Protein AF-A0A7L2Z0E0-F1 (afdb_monomer)

Sequence (189 aa):
DGTTDITRTVHWGVPTPLQKEAYTRVLMGNIDLSRLVFPPNTAGRTVEAFARRALWDVGLNYGHGTGHGIGNFLSVHEWPVGFQSNNVPLATGMFTSIEPGYYRDGEFGIRIEDVALVVEAQTKKPFLTFEVVSLVPYDRNLIDLSLLSPEQIRYLNTYYETIRARVGPELRRQGLEEEYGWLQRSTEP

Radius of gyration: 16.7 Å; Cα contacts (8 Å, |Δi|>4): 364; chains: 1; bounding box: 47×42×43 Å

Nearest PDB structures (foldseek):
  3ctz-assembly1_A  TM=9.771E-01  e=1.095E-20  Homo sapiens
  4s2t-assembly1_Q  TM=9.787E-01  e=1.194E-18  Caenorhabditis elegans
  4s2t-assembly1_P  TM=9.782E-01  e=1.820E-18  Caenorhabditis elegans
  5jqk-assembly1_A  TM=9.323E-01  e=5.374E-18  Plasmodium falciparum 3D7
  7n02-assembly1_B  TM=8.955E-01  e=2.082E-08  Lactococcus lactis

InterPro domains:
  IPR000994 Peptidase M24 [PF00557] (2-119)
  IPR032416 Peptidase M24, C-terminal domain [PF16188] (126-189)
  IPR036005 Creatinase/aminopeptidase-like [G3DSA:3.90.230.10] (1-189)
  IPR036005 Creatinase/aminopeptidase-like [SSF55920] (2-152)
  IPR050422 Xaa-Pro aminopeptidase P [PTHR43763] (1-189)

Organism: Jacana jacana (NCBI:txid54508)

Mean predicted aligned error: 2.38 Å

pLDDT: mean 97.83, std 2.58, range [67.62, 98.94]

Solvent-accessible surface area (backbone atoms only — not comparable to full-atom values): 10393 Å² total; per-residue (Å²): 135,53,55,86,66,76,43,81,54,80,73,95,70,85,74,52,72,67,55,18,51,53,44,31,25,27,49,48,4,32,51,50,42,46,68,37,74,42,60,70,78,42,34,34,44,78,54,45,56,45,32,42,43,57,31,47,79,72,76,44,72,57,98,68,70,47,33,34,6,44,26,81,62,50,49,69,74,27,85,55,43,28,32,50,95,84,31,47,51,56,49,72,77,42,39,28,42,41,37,24,40,41,69,46,86,99,75,52,72,40,42,43,32,32,31,28,36,31,35,79,37,98,61,101,55,89,30,28,24,48,47,74,71,58,75,71,78,69,49,67,84,39,52,46,72,88,79,52,51,75,68,53,52,52,49,52,39,52,51,28,50,50,30,50,70,63,50,38,60,52,31,56,76,72,66,36,60,69,59,38,54,47,51,55,70,58,33,59,119

Secondary structure (DSSP, 8-state):
------B----SS---HHHHHHHHHHHHHHHHHHT--B-TT-BHHHHTHHHHHHHHTTT---SS-S-EE--TTS-SSEEEEESSTTPPBP-TT-EEEE--EEEETTTEEEE-BEEEEEEE--SSS--EEEEE-------GGG--TTTS-HHHHHHHHHHHHHHHHHHHHHHHHTT-HHHHHHHHHHH--

Foldseek 3Di:
DFDDDWDADADPDQDDPVLLLQQQLQLQLLLQQQFDKFAFFAALQNSQVSNAVSQVVVPFADDDFQKAWGDGVDDRHDPDHGNDPRHGTDDAATKMKGWGWGDDPPPDIDIGIFIWGWHFDPDPDTIIHTDTPDQDFHHPSSHDVVSDDPVSVVSLLVSLVVSCVPVLVVCVVVVVVVVSVVSVVRSDD

Structure (mmCIF, N/CA/C/O backbone):
data_AF-A0A7L2Z0E0-F1
#
_entry.id   AF-A0A7L2Z0E0-F1
#
loop_
_atom_site.group_PDB
_atom_site.id
_atom_site.type_symbol
_atom_site.label_atom_id
_atom_site.label_alt_id
_atom_site.label_comp_id
_atom_site.label_asym_id
_atom_site.label_entity_id
_atom_site.label_seq_id
_atom_site.pdbx_PDB_ins_code
_atom_site.Cartn_x
_atom_site.Cartn_y
_atom_site.Cartn_z
_atom_site.occupancy
_atom_site.B_iso_or_equiv
_atom_site.auth_seq_id
_atom_site.auth_comp_id
_atom_site.auth_asym_id
_atom_site.auth_atom_id
_atom_site.pdbx_PDB_model_num
ATOM 1 N N . ASP A 1 1 ? -1.532 21.233 -3.189 1.00 67.62 1 ASP A N 1
ATOM 2 C CA . ASP A 1 1 ? -2.979 21.230 -2.883 1.00 67.62 1 ASP A CA 1
ATOM 3 C C . ASP A 1 1 ? -3.740 20.131 -3.623 1.00 67.62 1 ASP A C 1
ATOM 5 O O . ASP A 1 1 ? -4.732 19.708 -3.068 1.00 67.62 1 ASP A O 1
ATOM 9 N N . GLY A 1 2 ? -3.210 19.545 -4.706 1.00 95.88 2 GLY A N 1
ATOM 10 C CA . GLY A 1 2 ? -3.238 18.089 -4.967 1.00 95.88 2 GLY A CA 1
ATOM 11 C C . GLY A 1 2 ? -4.584 17.373 -5.182 1.00 95.88 2 GLY A C 1
ATOM 12 O O . GLY A 1 2 ? -5.660 17.952 -5.102 1.00 95.88 2 GLY A O 1
ATOM 13 N N . THR A 1 3 ? -4.491 16.070 -5.463 1.00 98.38 3 THR A N 1
ATOM 14 C CA . THR A 1 3 ? -5.620 15.123 -5.512 1.00 98.38 3 THR A CA 1
ATOM 15 C C . THR A 1 3 ? -5.289 13.941 -4.604 1.00 98.38 3 THR A C 1
ATOM 17 O O . THR A 1 3 ? -4.141 13.498 -4.562 1.00 98.38 3 THR A O 1
ATOM 20 N N . THR A 1 4 ? -6.271 13.444 -3.855 1.00 98.25 4 THR A N 1
ATOM 21 C CA . THR A 1 4 ? -6.110 12.308 -2.937 1.00 98.25 4 THR A CA 1
ATOM 22 C C . THR A 1 4 ? -7.028 11.168 -3.339 1.00 98.25 4 THR A C 1
ATOM 24 O O . THR A 1 4 ? -8.173 11.428 -3.706 1.00 98.25 4 THR A O 1
ATOM 27 N N . ASP A 1 5 ? -6.561 9.937 -3.167 1.00 98.56 5 ASP A N 1
ATOM 28 C CA . ASP A 1 5 ? -7.402 8.743 -3.188 1.00 98.56 5 ASP A CA 1
ATOM 29 C C . ASP A 1 5 ? -6.981 7.809 -2.056 1.00 98.56 5 ASP A C 1
ATOM 31 O O . ASP A 1 5 ? -5.790 7.651 -1.777 1.00 98.56 5 ASP A O 1
ATOM 35 N N . ILE A 1 6 ? -7.942 7.271 -1.316 1.00 98.31 6 ILE A N 1
ATOM 36 C CA . ILE A 1 6 ? -7.638 6.417 -0.173 1.00 98.31 6 ILE A CA 1
ATOM 37 C C . ILE A 1 6 ? -8.810 5.504 0.150 1.00 98.31 6 ILE A C 1
ATOM 39 O O . ILE A 1 6 ? -9.950 5.935 0.324 1.00 98.31 6 ILE A O 1
ATOM 43 N N . THR A 1 7 ? -8.489 4.234 0.363 1.00 98.88 7 THR A N 1
ATOM 44 C CA . THR A 1 7 ? -9.426 3.227 0.847 1.00 98.88 7 THR A CA 1
ATOM 45 C C . THR A 1 7 ? -8.863 2.564 2.103 1.00 98.88 7 THR A C 1
ATOM 47 O O . THR A 1 7 ? -7.704 2.138 2.167 1.00 98.88 7 THR A O 1
ATOM 50 N N . ARG A 1 8 ? -9.713 2.449 3.124 1.00 98.75 8 ARG A N 1
ATOM 51 C CA . ARG A 1 8 ? -9.491 1.627 4.317 1.00 98.75 8 ARG A CA 1
ATOM 52 C C . ARG A 1 8 ? -10.685 0.702 4.493 1.00 98.75 8 ARG A C 1
ATOM 54 O O . ARG A 1 8 ? -11.826 1.120 4.326 1.00 98.75 8 ARG A O 1
ATOM 61 N N . THR A 1 9 ? -10.414 -0.545 4.856 1.00 98.81 9 THR A N 1
ATOM 62 C CA . THR A 1 9 ? -11.447 -1.500 5.268 1.00 98.81 9 THR A CA 1
ATOM 63 C C . THR A 1 9 ? -11.389 -1.635 6.785 1.00 98.81 9 THR A C 1
ATOM 65 O O . THR A 1 9 ? -10.303 -1.808 7.333 1.00 98.81 9 THR A O 1
ATOM 68 N N . VAL A 1 10 ? -12.539 -1.536 7.451 1.00 98.38 10 VAL A N 1
ATOM 69 C CA . VAL A 1 10 ? -12.651 -1.585 8.917 1.00 98.38 10 VAL A CA 1
ATOM 70 C C . VAL A 1 10 ? -13.697 -2.609 9.355 1.00 98.38 10 VAL A C 1
ATOM 72 O O . VAL A 1 10 ? -14.609 -2.936 8.593 1.00 98.38 10 VAL A O 1
ATOM 75 N N . HIS A 1 11 ? -13.588 -3.105 10.585 1.00 98.31 11 HIS A N 1
ATOM 76 C CA . HIS A 1 11 ? -14.531 -4.045 11.179 1.00 98.31 11 HIS A CA 1
ATOM 77 C C . HIS A 1 11 ? -14.868 -3.672 12.630 1.00 98.31 11 HIS A C 1
ATOM 79 O O . HIS A 1 11 ? -14.033 -3.775 13.528 1.00 98.31 11 HIS A O 1
ATOM 85 N N . TRP A 1 12 ? -16.133 -3.318 12.882 1.00 96.62 12 TRP A N 1
ATOM 86 C CA . TRP A 1 12 ? -16.611 -2.893 14.209 1.00 96.62 12 TRP A CA 1
ATOM 87 C C . TRP A 1 12 ? -16.987 -4.026 15.169 1.00 96.62 12 TRP A C 1
ATOM 89 O O . TRP A 1 12 ? -17.188 -3.779 16.354 1.00 96.62 12 TRP A O 1
ATOM 99 N N . GLY A 1 13 ? -17.091 -5.262 14.678 1.00 97.19 13 GLY A N 1
ATOM 100 C CA . GLY A 1 13 ? -17.335 -6.452 15.500 1.00 97.19 13 GLY A CA 1
ATOM 101 C C . GLY A 1 13 ? -16.098 -7.341 15.650 1.00 97.19 13 GLY A C 1
ATOM 102 O O . GLY A 1 13 ? -14.962 -6.891 15.508 1.00 97.19 13 GLY A O 1
ATOM 103 N N . VAL A 1 14 ? -16.329 -8.641 15.834 1.00 97.88 14 VAL A N 1
ATOM 104 C CA . VAL A 1 14 ? -15.278 -9.669 15.815 1.00 97.88 14 VAL A CA 1
ATOM 105 C C . VAL A 1 14 ? -15.143 -10.230 14.394 1.00 97.88 14 VAL A C 1
ATOM 107 O O . VAL A 1 14 ? -16.081 -10.885 13.936 1.00 97.88 14 VAL A O 1
ATOM 110 N N . PRO A 1 15 ? -14.034 -9.974 13.677 1.00 98.38 15 PRO A N 1
ATOM 111 C CA . PRO A 1 15 ? -13.856 -10.497 12.331 1.00 98.38 15 PRO A CA 1
ATOM 112 C C . PRO A 1 15 ? -13.637 -12.011 12.360 1.00 98.38 15 PRO A C 1
ATOM 114 O O . PRO A 1 15 ? -12.977 -12.560 13.245 1.00 98.38 15 PRO A O 1
ATOM 117 N N . THR A 1 16 ? -14.185 -12.691 11.361 1.00 98.50 16 THR A N 1
ATOM 118 C CA . THR A 1 16 ? -13.984 -14.128 11.144 1.00 98.50 16 THR A CA 1
ATOM 119 C C . THR A 1 16 ? -12.525 -14.429 10.766 1.00 98.50 16 THR A C 1
ATOM 121 O O . THR A 1 16 ? -11.838 -13.551 10.232 1.00 98.50 16 THR A O 1
ATOM 124 N N . PRO A 1 17 ? -12.041 -15.674 10.954 1.00 98.31 17 PRO A N 1
ATOM 125 C CA . PRO A 1 17 ? -10.698 -16.063 10.518 1.00 98.31 17 PRO A CA 1
ATOM 126 C C . PRO A 1 17 ? -10.435 -15.766 9.036 1.00 98.31 17 PRO A C 1
ATOM 128 O O . PRO A 1 17 ? -9.380 -15.242 8.695 1.00 98.31 17 PRO A O 1
ATOM 131 N N . LEU A 1 18 ? -11.426 -16.009 8.169 1.00 97.81 18 LEU A N 1
ATOM 132 C CA . LEU A 1 18 ? -11.314 -15.740 6.735 1.00 97.81 18 LEU A CA 1
ATOM 133 C C . LEU A 1 18 ? -11.198 -14.238 6.426 1.00 97.81 18 LEU A C 1
ATOM 135 O O . LEU A 1 18 ? -10.402 -13.855 5.573 1.00 97.81 18 LEU A O 1
ATOM 139 N N . GLN A 1 19 ? -11.954 -13.378 7.120 1.00 98.75 19 GLN A N 1
ATOM 140 C CA . GLN A 1 19 ? -11.835 -11.923 6.957 1.00 98.75 19 GLN A CA 1
ATOM 141 C C . GLN A 1 19 ? -10.448 -11.425 7.381 1.00 98.75 19 GLN A C 1
ATOM 143 O O . GLN A 1 19 ? -9.857 -10.620 6.663 1.00 98.75 19 GLN A O 1
ATOM 148 N N . LYS A 1 20 ? -9.909 -11.930 8.502 1.00 98.81 20 LYS A N 1
ATOM 149 C CA . LYS A 1 20 ? -8.557 -11.574 8.961 1.00 98.81 20 LYS A CA 1
ATOM 150 C C . LYS A 1 20 ? -7.474 -12.066 8.006 1.00 98.81 20 LYS A C 1
ATOM 152 O O . LYS A 1 20 ? -6.578 -11.299 7.659 1.00 98.81 20 LYS A O 1
ATOM 157 N N . GLU A 1 21 ? -7.562 -13.314 7.546 1.00 98.81 21 GLU A N 1
ATOM 158 C CA . GLU A 1 21 ? -6.608 -13.866 6.581 1.00 98.81 21 GLU A CA 1
ATOM 159 C C . GLU A 1 21 ? -6.622 -13.060 5.277 1.00 98.81 21 GLU A C 1
ATOM 161 O O . GLU A 1 21 ? -5.573 -12.600 4.822 1.00 98.81 21 GLU A O 1
ATOM 166 N N . ALA A 1 22 ? -7.805 -12.844 4.695 1.00 98.75 22 ALA A N 1
ATOM 167 C CA . ALA A 1 22 ? -7.940 -12.100 3.450 1.00 98.75 22 ALA A CA 1
ATOM 168 C C . ALA A 1 22 ? -7.434 -10.658 3.595 1.00 98.75 22 ALA A C 1
ATOM 170 O O . ALA A 1 22 ? -6.677 -10.191 2.745 1.00 98.75 22 ALA A O 1
ATOM 171 N N . TYR A 1 23 ? -7.782 -9.974 4.691 1.00 98.94 23 TYR A N 1
ATOM 172 C CA . TYR A 1 23 ? -7.315 -8.612 4.955 1.00 98.94 23 TYR A CA 1
ATOM 173 C C . TYR A 1 23 ? -5.804 -8.551 5.087 1.00 98.94 23 TYR A C 1
ATOM 175 O O . TYR A 1 23 ? -5.153 -7.707 4.474 1.00 98.94 23 TYR A O 1
ATOM 183 N N . THR A 1 24 ? -5.235 -9.482 5.847 1.00 98.94 24 THR A N 1
ATOM 184 C CA . THR A 1 24 ? -3.795 -9.525 6.073 1.00 98.94 24 THR A CA 1
ATOM 185 C C . THR A 1 24 ? -3.048 -9.791 4.774 1.00 98.94 24 THR A C 1
ATOM 187 O O . THR A 1 24 ? -2.059 -9.122 4.511 1.00 98.94 24 THR A O 1
ATOM 190 N N . ARG A 1 25 ? -3.546 -10.673 3.900 1.00 98.88 25 ARG A N 1
ATOM 191 C CA . ARG A 1 25 ? -2.935 -10.921 2.582 1.00 98.88 25 ARG A CA 1
ATOM 192 C C . ARG A 1 25 ? -3.033 -9.720 1.643 1.00 98.88 25 ARG A C 1
ATOM 194 O O . ARG A 1 25 ? -2.073 -9.440 0.927 1.00 98.88 25 ARG A O 1
ATOM 201 N N . VAL A 1 26 ? -4.148 -8.985 1.667 1.00 98.94 26 VAL A N 1
ATOM 202 C CA . VAL A 1 26 ? -4.271 -7.707 0.944 1.00 98.94 26 VAL A CA 1
ATOM 203 C C . VAL A 1 26 ? -3.246 -6.695 1.469 1.00 98.94 26 VAL A C 1
ATOM 205 O O . VAL A 1 26 ? -2.530 -6.080 0.679 1.00 98.94 26 VAL A O 1
ATOM 208 N N . LEU A 1 27 ? -3.111 -6.578 2.794 1.00 98.94 27 LEU A N 1
ATOM 209 C CA . LEU A 1 27 ? -2.134 -5.697 3.436 1.00 98.94 27 LEU A CA 1
ATOM 210 C C . LEU A 1 27 ? -0.691 -6.094 3.099 1.00 98.94 27 LEU A C 1
ATOM 212 O O . LEU A 1 27 ? 0.117 -5.228 2.784 1.00 98.94 27 LEU A O 1
ATOM 216 N N . MET A 1 28 ? -0.369 -7.390 3.108 1.00 98.94 28 MET A N 1
ATOM 217 C CA . MET A 1 28 ? 0.937 -7.906 2.687 1.00 98.94 28 MET A CA 1
ATOM 218 C C . MET A 1 28 ? 1.264 -7.459 1.262 1.00 98.94 28 MET A C 1
ATOM 220 O O . MET A 1 28 ? 2.352 -6.947 1.031 1.00 98.94 28 MET A O 1
ATOM 224 N N . GLY A 1 29 ? 0.311 -7.581 0.332 1.00 98.88 29 GLY A N 1
ATOM 225 C CA . GLY A 1 29 ? 0.481 -7.116 -1.043 1.00 98.88 29 GLY A CA 1
ATOM 226 C C . GLY A 1 29 ? 0.727 -5.606 -1.147 1.00 98.88 29 GLY A C 1
ATOM 227 O O . GLY A 1 29 ? 1.639 -5.178 -1.857 1.00 98.88 29 GLY A O 1
ATOM 228 N N . ASN A 1 30 ? -0.043 -4.797 -0.412 1.00 98.88 30 ASN A N 1
ATOM 229 C CA . ASN A 1 30 ? 0.137 -3.341 -0.381 1.00 98.88 30 ASN A CA 1
ATOM 230 C C . ASN A 1 30 ? 1.540 -2.988 0.144 1.00 98.88 30 ASN A C 1
ATOM 232 O O . ASN A 1 30 ? 2.275 -2.239 -0.502 1.00 98.88 30 ASN A O 1
ATOM 236 N N . ILE A 1 31 ? 1.947 -3.597 1.260 1.00 98.88 31 ILE A N 1
ATOM 237 C CA . ILE A 1 31 ? 3.248 -3.370 1.888 1.00 98.88 31 ILE A CA 1
ATOM 238 C C . ILE A 1 31 ? 4.393 -3.821 0.971 1.00 98.88 31 ILE A C 1
ATOM 240 O O . ILE A 1 31 ? 5.373 -3.092 0.809 1.00 98.88 31 ILE A O 1
ATOM 244 N N . ASP A 1 32 ? 4.295 -5.020 0.394 1.00 98.88 32 ASP A N 1
ATOM 245 C CA . ASP A 1 32 ? 5.359 -5.630 -0.406 1.00 98.88 32 ASP A CA 1
ATOM 246 C C . ASP A 1 32 ? 5.616 -4.859 -1.699 1.00 98.88 32 ASP A C 1
ATOM 248 O O . ASP A 1 32 ? 6.773 -4.711 -2.097 1.00 98.88 32 ASP A O 1
ATOM 252 N N . LEU A 1 33 ? 4.569 -4.307 -2.318 1.00 98.81 33 LEU A N 1
ATOM 253 C CA . LEU A 1 33 ? 4.739 -3.395 -3.442 1.00 98.81 33 LEU A CA 1
ATOM 254 C C . LEU A 1 33 ? 5.266 -2.025 -2.988 1.00 98.81 33 LEU A C 1
ATOM 256 O O . LEU A 1 33 ? 6.202 -1.512 -3.596 1.00 98.81 33 LEU A O 1
ATOM 260 N N . SER A 1 34 ? 4.739 -1.461 -1.898 1.00 98.62 34 SER A N 1
ATOM 261 C CA . SER A 1 34 ? 5.146 -0.139 -1.392 1.00 98.62 34 SER A CA 1
ATOM 262 C C . SER A 1 34 ? 6.623 -0.059 -0.992 1.00 98.62 34 SER A C 1
ATOM 264 O O . SER A 1 34 ? 7.234 1.001 -1.068 1.00 98.62 34 SER A O 1
ATOM 266 N N . ARG A 1 35 ? 7.231 -1.172 -0.571 1.00 98.25 35 ARG A N 1
ATOM 267 C CA . ARG A 1 35 ? 8.665 -1.233 -0.228 1.00 98.25 35 ARG A CA 1
ATOM 268 C C . ARG A 1 35 ? 9.576 -1.632 -1.384 1.00 98.25 35 ARG A C 1
ATOM 270 O O . ARG A 1 35 ? 10.775 -1.820 -1.169 1.00 98.25 35 ARG A O 1
ATOM 277 N N . LEU A 1 36 ? 9.006 -1.931 -2.548 1.00 98.62 36 LEU A N 1
ATOM 278 C CA . LEU A 1 36 ? 9.751 -2.570 -3.616 1.00 98.62 36 LEU A CA 1
ATOM 279 C C . LEU A 1 36 ? 10.828 -1.623 -4.142 1.00 98.62 36 LEU A C 1
ATOM 281 O O . LEU A 1 36 ? 10.541 -0.502 -4.547 1.00 98.62 36 LEU A O 1
ATOM 285 N N . VAL A 1 37 ? 12.060 -2.124 -4.205 1.00 98.62 37 VAL A N 1
ATOM 286 C CA . VAL A 1 37 ? 13.175 -1.452 -4.872 1.00 98.62 37 VAL A CA 1
ATOM 287 C C . VAL A 1 37 ? 13.338 -2.058 -6.263 1.00 98.62 37 VAL A C 1
ATOM 289 O O . V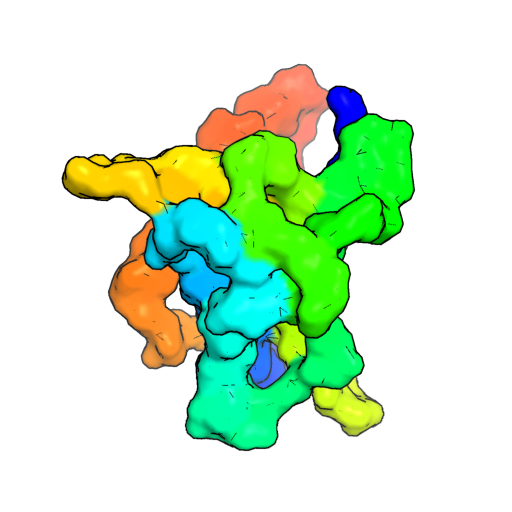AL A 1 37 ? 13.566 -3.263 -6.390 1.00 98.62 37 VAL A O 1
ATOM 292 N N . PHE A 1 38 ? 13.220 -1.244 -7.311 1.00 98.69 38 PHE A N 1
ATOM 293 C CA . PHE A 1 38 ? 13.172 -1.710 -8.700 1.00 98.69 38 PHE A CA 1
ATOM 294 C C . PHE A 1 38 ? 14.057 -0.875 -9.644 1.00 98.69 38 PHE A C 1
ATOM 296 O O . PHE A 1 38 ? 14.337 0.290 -9.363 1.00 98.69 38 PHE A O 1
ATOM 303 N N . PRO A 1 39 ? 14.549 -1.447 -10.762 1.00 98.38 39 PRO A N 1
ATOM 304 C CA . PRO A 1 39 ? 15.362 -0.706 -11.724 1.00 98.38 39 PRO A CA 1
ATOM 305 C C . PRO A 1 39 ? 14.568 0.410 -12.426 1.00 98.38 39 PRO A C 1
ATOM 307 O O . PRO A 1 39 ? 13.357 0.267 -12.623 1.00 98.38 39 PRO A O 1
ATOM 310 N N . PRO A 1 40 ? 15.228 1.482 -12.898 1.00 98.00 40 PRO A N 1
ATOM 311 C CA . PRO A 1 40 ? 14.595 2.437 -13.805 1.00 98.00 40 PRO A CA 1
ATOM 312 C C . PRO A 1 40 ? 14.109 1.745 -15.089 1.00 98.00 40 PRO A C 1
ATOM 314 O O . PRO A 1 40 ? 14.598 0.675 -15.454 1.00 98.00 40 PRO A O 1
ATOM 317 N N . ASN A 1 41 ? 13.169 2.376 -15.799 1.00 97.44 41 ASN A N 1
ATOM 318 C CA . ASN A 1 41 ? 12.500 1.825 -16.989 1.00 97.44 41 ASN A CA 1
ATOM 319 C C . ASN A 1 41 ? 11.654 0.561 -16.718 1.00 97.44 41 ASN A C 1
ATOM 321 O O . ASN A 1 41 ? 11.351 -0.196 -17.640 1.00 97.44 41 ASN A O 1
ATOM 325 N N . THR A 1 42 ? 11.232 0.344 -15.470 1.00 98.38 42 THR A N 1
ATOM 326 C CA . THR A 1 42 ? 10.302 -0.734 -15.104 1.00 98.38 42 THR A CA 1
ATOM 327 C C . THR A 1 42 ? 8.856 -0.246 -15.207 1.00 98.38 42 THR A C 1
ATOM 329 O O . THR A 1 42 ? 8.476 0.722 -14.552 1.00 98.38 42 THR A O 1
ATOM 332 N N . ALA A 1 43 ? 8.028 -0.913 -16.014 1.00 97.19 43 ALA A N 1
ATOM 333 C CA . ALA A 1 43 ? 6.581 -0.680 -16.050 1.00 97.19 43 ALA A CA 1
ATOM 334 C C . ALA A 1 43 ? 5.894 -1.231 -14.793 1.00 97.19 43 ALA A C 1
ATOM 336 O O . ALA A 1 43 ? 6.273 -2.298 -14.305 1.00 97.19 43 ALA A O 1
ATOM 337 N N . GLY A 1 44 ? 4.840 -0.558 -14.313 1.00 97.44 44 GLY A N 1
ATOM 338 C CA . GLY A 1 44 ? 4.069 -1.013 -13.147 1.00 97.44 44 GLY A CA 1
ATOM 339 C C . GLY A 1 44 ? 3.561 -2.449 -13.313 1.00 97.44 44 GLY A C 1
ATOM 340 O O . GLY A 1 44 ? 3.670 -3.264 -12.399 1.00 97.44 44 GLY A O 1
ATOM 341 N N . ARG A 1 45 ? 3.143 -2.821 -14.530 1.00 96.88 45 ARG A N 1
ATOM 342 C CA . ARG A 1 45 ? 2.721 -4.191 -14.860 1.00 96.88 45 ARG A CA 1
ATOM 343 C C . ARG A 1 45 ? 3.759 -5.265 -14.498 1.00 96.88 45 ARG A C 1
ATOM 345 O O . ARG A 1 45 ? 3.381 -6.369 -14.119 1.00 96.88 45 ARG A O 1
ATOM 352 N N . THR A 1 46 ? 5.054 -4.958 -14.590 1.00 97.38 46 THR A N 1
ATOM 353 C CA . THR A 1 46 ? 6.144 -5.894 -14.258 1.00 97.38 46 THR A CA 1
ATOM 354 C C . THR A 1 46 ? 6.211 -6.194 -12.762 1.00 97.38 46 THR A C 1
ATOM 356 O O . THR A 1 46 ? 6.572 -7.301 -12.367 1.00 97.38 46 THR A O 1
ATOM 359 N N . VAL A 1 47 ? 5.857 -5.219 -11.926 1.00 97.75 47 VAL A N 1
ATOM 360 C CA . VAL A 1 47 ? 5.942 -5.315 -10.462 1.00 97.75 47 VAL A CA 1
ATOM 361 C C . VAL A 1 47 ? 4.594 -5.599 -9.800 1.00 97.75 47 VAL A C 1
ATOM 363 O O . VAL A 1 47 ? 4.531 -5.858 -8.603 1.00 97.75 47 VAL A O 1
ATOM 366 N N . GLU A 1 48 ? 3.512 -5.635 -10.576 1.00 97.44 48 GLU A N 1
ATOM 367 C CA . GLU A 1 48 ? 2.150 -5.856 -10.085 1.00 97.44 48 GLU A CA 1
ATOM 368 C C . GLU A 1 48 ? 1.997 -7.154 -9.274 1.00 97.44 48 GLU A C 1
ATOM 370 O O . GLU A 1 48 ? 1.230 -7.210 -8.313 1.00 97.44 48 GLU A O 1
ATOM 375 N N . ALA A 1 49 ? 2.759 -8.195 -9.622 1.00 97.94 49 ALA A N 1
ATOM 376 C CA . ALA A 1 49 ? 2.717 -9.483 -8.938 1.00 97.94 49 ALA A CA 1
ATOM 377 C C . ALA A 1 49 ? 3.102 -9.395 -7.449 1.00 97.94 49 ALA A C 1
ATOM 379 O O . ALA A 1 49 ? 2.644 -10.224 -6.668 1.00 97.94 49 ALA A O 1
ATOM 380 N N . PHE A 1 50 ? 3.881 -8.389 -7.029 1.00 98.62 50 PHE A N 1
ATOM 381 C CA . PHE A 1 50 ? 4.220 -8.187 -5.615 1.00 98.62 50 PHE A CA 1
ATOM 382 C C . PHE A 1 50 ? 2.986 -7.848 -4.770 1.00 98.62 50 PHE A C 1
ATOM 384 O O . PHE A 1 50 ? 2.877 -8.327 -3.647 1.00 98.62 50 PHE A O 1
ATOM 391 N N . ALA A 1 51 ? 2.007 -7.139 -5.341 1.00 98.75 51 ALA A N 1
ATOM 392 C CA . ALA A 1 51 ? 0.739 -6.862 -4.668 1.00 98.75 51 ALA A CA 1
ATOM 393 C C . ALA A 1 51 ? -0.232 -8.055 -4.663 1.00 98.75 51 ALA A C 1
ATOM 395 O O . ALA A 1 51 ? -1.170 -8.100 -3.870 1.00 98.75 51 ALA A O 1
ATOM 396 N N . ARG A 1 52 ? -0.013 -9.033 -5.548 1.00 98.69 52 ARG A N 1
ATOM 397 C CA . ARG A 1 52 ? -0.899 -10.195 -5.723 1.00 98.69 52 ARG A CA 1
ATOM 398 C C . ARG A 1 52 ? -0.396 -11.456 -5.035 1.00 98.69 52 ARG A C 1
ATOM 400 O O . ARG A 1 52 ? -1.204 -12.309 -4.679 1.00 98.69 52 ARG A O 1
ATOM 407 N N . ARG A 1 53 ? 0.921 -11.580 -4.848 1.00 98.62 53 ARG A N 1
ATOM 408 C CA . ARG A 1 53 ? 1.591 -12.813 -4.418 1.00 98.62 53 ARG A CA 1
ATOM 409 C C . ARG A 1 53 ? 0.951 -13.435 -3.180 1.00 98.62 53 ARG A C 1
ATOM 411 O O . ARG A 1 53 ? 0.601 -14.607 -3.217 1.00 98.62 53 ARG A O 1
ATOM 418 N N . ALA A 1 54 ? 0.746 -12.650 -2.123 1.00 98.69 54 ALA A N 1
ATOM 419 C CA . ALA A 1 54 ? 0.200 -13.163 -0.868 1.00 98.69 54 ALA A CA 1
ATOM 420 C C . ALA A 1 54 ? -1.215 -13.752 -1.020 1.00 98.69 54 ALA A C 1
ATOM 422 O O . ALA A 1 54 ? -1.556 -14.702 -0.319 1.00 98.69 54 ALA A O 1
ATOM 423 N N . LEU A 1 55 ? -2.036 -13.225 -1.936 1.00 98.81 55 LEU A N 1
ATOM 424 C CA . LEU A 1 55 ? -3.342 -13.800 -2.272 1.00 98.81 55 LEU A CA 1
ATOM 425 C C . LEU A 1 55 ? -3.193 -15.048 -3.153 1.00 98.81 55 LEU A C 1
ATOM 427 O O . LEU A 1 55 ? -3.844 -16.061 -2.901 1.00 98.81 55 LEU A O 1
ATOM 431 N N . TRP A 1 56 ? -2.303 -15.006 -4.147 1.00 98.69 56 TRP A N 1
ATOM 432 C CA . TRP A 1 56 ? -2.046 -16.133 -5.048 1.00 98.69 56 TRP A CA 1
ATOM 433 C C . TRP A 1 56 ? -1.528 -17.375 -4.327 1.00 98.69 56 TRP A C 1
ATOM 435 O O . TRP A 1 56 ? -1.922 -18.481 -4.694 1.00 98.69 56 TRP A O 1
ATOM 445 N N . ASP A 1 57 ? -0.721 -17.203 -3.278 1.00 98.56 57 ASP A N 1
ATOM 446 C CA . ASP A 1 57 ? -0.191 -18.303 -2.462 1.00 98.56 57 ASP A CA 1
ATOM 447 C C . ASP A 1 57 ? -1.303 -19.179 -1.839 1.00 98.56 57 ASP A C 1
ATOM 449 O O . ASP A 1 57 ? -1.049 -20.324 -1.471 1.00 98.56 57 ASP A O 1
ATOM 453 N N . VAL A 1 58 ? -2.543 -18.675 -1.761 1.00 98.25 58 VAL A N 1
ATOM 454 C CA . VAL A 1 58 ? -3.736 -19.417 -1.303 1.00 98.25 58 VAL A CA 1
ATOM 455 C C . VAL A 1 58 ? -4.859 -19.482 -2.342 1.00 98.25 58 VAL A C 1
ATOM 457 O O . VAL A 1 58 ? -6.004 -19.788 -2.015 1.00 98.25 58 VAL A O 1
ATOM 460 N N . GLY A 1 59 ? -4.552 -19.203 -3.609 1.00 97.94 59 GLY A N 1
ATOM 461 C CA . GLY A 1 59 ? -5.518 -19.296 -4.705 1.00 97.94 59 GLY A CA 1
ATOM 462 C C . GLY A 1 59 ? -6.579 -18.190 -4.724 1.00 97.94 59 GLY A C 1
ATOM 463 O O . GLY A 1 59 ? -7.616 -18.358 -5.364 1.00 97.94 59 GLY A O 1
ATOM 464 N N . LEU A 1 60 ? -6.339 -17.063 -4.049 1.00 98.25 60 LEU A N 1
ATOM 465 C CA . LEU A 1 60 ? -7.203 -15.879 -4.085 1.00 98.25 60 LEU A CA 1
ATOM 466 C C . LEU A 1 60 ? -6.692 -14.855 -5.107 1.00 98.25 60 LEU A C 1
ATOM 468 O O . LEU A 1 60 ? -5.513 -14.842 -5.448 1.00 98.25 60 LEU A O 1
ATOM 472 N N . ASN A 1 61 ? -7.567 -13.973 -5.600 1.00 98.31 61 ASN A N 1
ATOM 473 C CA . ASN A 1 61 ? -7.198 -12.903 -6.535 1.00 98.31 61 ASN A CA 1
ATOM 474 C C . ASN A 1 61 ? -8.219 -11.745 -6.502 1.00 98.31 61 ASN A C 1
ATOM 476 O O . ASN A 1 61 ? -9.309 -11.900 -5.953 1.00 98.31 61 ASN A O 1
ATOM 480 N N . TYR A 1 62 ? -7.895 -10.614 -7.137 1.00 98.31 62 TYR A N 1
ATOM 481 C CA . TYR A 1 62 ? -8.817 -9.492 -7.371 1.00 98.31 62 TYR A CA 1
ATOM 482 C C . TYR A 1 62 ? -8.919 -9.119 -8.853 1.00 98.31 62 TYR A C 1
ATOM 484 O O . TYR A 1 62 ? -7.943 -9.216 -9.602 1.00 98.31 62 TYR A O 1
ATOM 492 N N . GLY A 1 63 ? -10.118 -8.686 -9.261 1.00 96.56 63 GLY A N 1
ATOM 493 C CA . GLY A 1 63 ? -10.517 -8.461 -10.658 1.00 96.56 63 GLY A CA 1
ATOM 494 C C . GLY A 1 63 ? -10.239 -7.067 -11.233 1.00 96.56 63 GLY A C 1
ATOM 495 O O . GLY A 1 63 ? -10.761 -6.751 -12.297 1.00 96.56 63 GLY A O 1
ATOM 496 N N . HIS A 1 64 ? -9.448 -6.233 -10.557 1.00 97.38 64 HIS A N 1
ATOM 497 C CA . HIS A 1 64 ? -9.029 -4.907 -11.034 1.00 97.38 64 HIS A CA 1
ATOM 498 C C . HIS A 1 64 ? -7.498 -4.784 -11.055 1.00 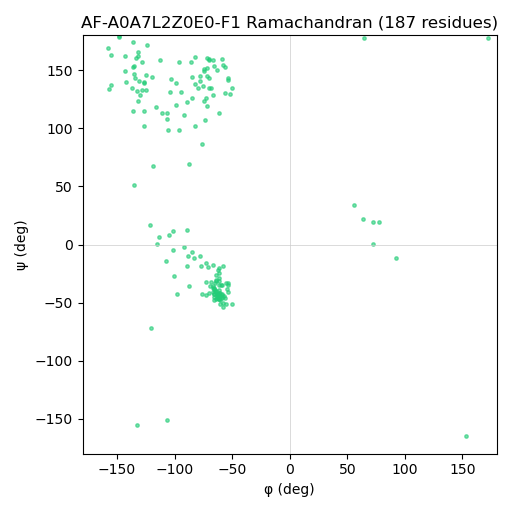97.38 64 HIS A C 1
ATOM 500 O O . HIS A 1 64 ? -6.799 -5.690 -10.598 1.00 97.38 64 HIS A O 1
ATOM 506 N N . GLY A 1 65 ? -6.965 -3.695 -11.620 1.00 95.88 65 GLY A N 1
ATOM 507 C CA . GLY A 1 65 ? -5.529 -3.387 -11.575 1.00 95.88 65 GLY A CA 1
ATOM 508 C C . GLY A 1 65 ? -5.072 -2.987 -10.169 1.00 95.88 65 GLY A C 1
ATOM 509 O O . GLY A 1 65 ? -5.888 -2.603 -9.342 1.00 95.88 65 GLY A O 1
ATOM 510 N N . THR A 1 66 ? -3.772 -3.085 -9.892 1.00 98.50 66 THR A N 1
ATOM 511 C CA . THR A 1 66 ? -3.196 -2.731 -8.576 1.00 98.50 66 THR A CA 1
ATOM 512 C C . THR A 1 66 ? -3.140 -1.230 -8.298 1.00 98.50 66 THR A C 1
ATOM 514 O O . THR A 1 66 ? -2.932 -0.850 -7.154 1.00 98.50 66 THR A O 1
ATOM 517 N N . GLY A 1 67 ? -3.292 -0.389 -9.318 1.00 98.12 67 GLY A N 1
ATOM 518 C CA . GLY A 1 67 ? -3.342 1.056 -9.142 1.00 98.12 67 GLY A CA 1
ATOM 519 C C . GLY A 1 67 ? -3.339 1.832 -10.452 1.00 98.12 67 GLY A C 1
ATOM 520 O O . GLY A 1 67 ? -3.216 1.254 -11.544 1.00 98.12 67 GLY A O 1
ATOM 521 N N . HIS A 1 68 ? -3.440 3.149 -10.326 1.00 98.56 68 HIS A N 1
ATOM 522 C CA . HIS A 1 68 ? -3.484 4.128 -11.411 1.00 98.56 68 HIS A CA 1
ATOM 523 C C . HIS A 1 68 ? -2.719 5.404 -11.038 1.00 98.56 68 HIS A C 1
ATOM 525 O O . HIS A 1 68 ? -2.460 5.669 -9.865 1.00 98.56 68 HIS A O 1
ATOM 531 N N . GLY A 1 69 ? -2.364 6.217 -12.036 1.00 98.44 69 GLY A N 1
ATOM 532 C CA . GLY A 1 69 ? -1.786 7.539 -11.804 1.00 98.44 69 GLY A CA 1
ATOM 533 C C . GLY A 1 69 ? -2.737 8.488 -11.080 1.00 98.44 69 GLY A C 1
ATOM 534 O O . GLY A 1 69 ? -3.952 8.389 -11.254 1.00 98.44 69 GLY A O 1
ATOM 535 N N . ILE A 1 70 ? -2.169 9.416 -10.305 1.00 98.56 70 ILE A N 1
ATOM 536 C CA . ILE A 1 70 ? -2.893 10.488 -9.605 1.00 98.56 70 ILE A CA 1
ATOM 537 C C . ILE A 1 70 ? -2.432 11.840 -10.160 1.00 98.56 70 ILE A C 1
ATOM 539 O O . ILE A 1 70 ? -1.259 12.195 -10.021 1.00 98.56 70 ILE A O 1
ATOM 543 N N . GLY A 1 71 ? -3.348 12.606 -10.754 1.00 98.06 71 GLY A N 1
ATOM 544 C CA . GLY A 1 71 ? -3.057 13.955 -11.238 1.00 98.06 71 GLY A CA 1
ATOM 545 C C . GLY A 1 71 ? -2.932 14.970 -10.100 1.00 98.06 71 GLY A C 1
ATOM 546 O O . GLY A 1 71 ? -3.591 14.860 -9.069 1.00 98.06 71 GLY A O 1
ATOM 547 N N . ASN A 1 72 ? -2.108 16.004 -10.266 1.00 95.81 72 ASN A N 1
ATOM 548 C CA . ASN A 1 72 ? -1.962 17.055 -9.252 1.00 95.81 72 ASN A CA 1
ATOM 549 C C . ASN A 1 72 ? -3.084 18.098 -9.374 1.00 95.81 72 ASN A C 1
ATOM 551 O O . ASN A 1 72 ? -3.020 18.960 -10.249 1.00 95.81 72 ASN A O 1
ATOM 555 N N . PHE A 1 73 ? -4.091 18.015 -8.495 1.00 96.50 73 PHE A N 1
ATOM 556 C CA . PHE A 1 73 ? -5.314 18.831 -8.553 1.00 96.50 73 PHE A CA 1
ATOM 557 C C . PHE A 1 73 ? -6.039 18.698 -9.909 1.00 96.50 73 PHE A C 1
ATOM 559 O O . PHE A 1 73 ? -6.634 19.631 -10.446 1.00 96.50 73 PHE A O 1
ATOM 566 N N . LEU A 1 74 ? -5.945 17.493 -10.471 1.00 96.50 74 LEU A N 1
ATOM 567 C CA . LEU A 1 74 ? -6.536 17.058 -11.733 1.00 96.50 74 LEU A CA 1
ATOM 568 C C . LEU A 1 74 ? -7.226 15.703 -11.511 1.00 96.50 74 LEU A C 1
ATOM 570 O O . LEU A 1 74 ? -7.656 15.390 -10.397 1.00 96.50 74 LEU A O 1
ATOM 574 N N . SER A 1 75 ? -7.377 14.907 -12.570 1.00 98.00 75 SER A N 1
ATOM 575 C CA . SER A 1 75 ? -8.055 13.616 -12.527 1.00 98.00 75 SER A CA 1
ATOM 576 C C . SER A 1 75 ? -7.438 12.679 -11.489 1.00 98.00 75 SER A C 1
ATOM 578 O O . SER A 1 75 ? -6.232 12.449 -11.474 1.00 98.00 75 SER A O 1
ATOM 580 N N . VAL A 1 76 ? -8.300 12.093 -10.654 1.00 98.12 76 VAL A N 1
ATOM 581 C CA . VAL A 1 76 ? -7.897 11.056 -9.695 1.00 98.12 76 VAL A CA 1
ATOM 582 C C . VAL A 1 76 ? -7.401 9.796 -10.406 1.00 98.12 76 VAL A C 1
ATOM 584 O O . VAL A 1 76 ? -6.484 9.154 -9.924 1.00 98.12 76 VAL A O 1
ATOM 587 N N . HIS A 1 77 ? -7.923 9.500 -11.601 1.00 98.12 77 HIS A N 1
ATOM 588 C CA . HIS A 1 77 ? -7.389 8.478 -12.500 1.00 98.12 77 HIS A CA 1
ATOM 589 C C . HIS A 1 77 ? -6.671 9.153 -13.676 1.00 98.12 77 HIS A C 1
ATOM 591 O O . HIS A 1 77 ? -7.317 9.579 -14.637 1.00 98.12 77 HIS A O 1
ATOM 597 N N . GLU A 1 78 ? -5.344 9.256 -13.614 1.00 97.81 78 GLU A N 1
ATOM 598 C CA . GLU A 1 78 ? -4.530 9.913 -14.641 1.00 97.81 78 GLU A CA 1
ATOM 599 C C . GLU A 1 78 ? -3.662 8.907 -15.414 1.00 97.81 78 GLU A C 1
ATOM 601 O O . GLU A 1 78 ? -2.724 8.298 -14.900 1.00 97.81 78 GLU A O 1
ATOM 606 N N . TRP A 1 79 ? -3.975 8.734 -16.697 1.00 95.56 79 TRP A N 1
ATOM 607 C CA . TRP A 1 79 ? -3.152 7.977 -17.644 1.00 95.56 79 TRP A CA 1
ATOM 608 C C . TRP A 1 79 ? -1.951 8.841 -18.094 1.00 95.56 79 TRP A C 1
ATOM 610 O O . TRP A 1 79 ? -2.143 10.046 -18.264 1.00 95.56 79 TRP A O 1
ATOM 620 N N . PRO A 1 80 ? -0.734 8.303 -18.351 1.00 96.00 80 PRO A N 1
ATOM 621 C CA . PRO A 1 80 ? -0.371 6.897 -18.583 1.00 96.00 80 PRO A CA 1
ATOM 622 C C . PRO A 1 80 ? 0.266 6.134 -17.419 1.00 96.00 80 PRO A C 1
ATOM 624 O O . PRO A 1 80 ? 0.789 5.041 -17.652 1.00 96.00 80 PRO A O 1
ATOM 627 N N . VAL A 1 81 ? 0.259 6.659 -16.196 1.00 97.50 81 VAL A N 1
ATOM 628 C CA . VAL A 1 81 ? 0.853 5.971 -15.037 1.00 97.50 81 VAL A CA 1
ATOM 629 C C . VAL A 1 81 ? -0.093 4.873 -14.531 1.00 97.50 81 VAL A C 1
ATOM 631 O O . VAL A 1 81 ? -1.311 5.045 -14.531 1.00 97.50 81 VAL A O 1
ATOM 634 N N . GLY A 1 82 ? 0.452 3.720 -14.134 1.00 96.31 82 GLY A N 1
ATOM 635 C CA . GLY A 1 82 ? -0.331 2.615 -13.576 1.00 96.31 82 GLY A CA 1
ATOM 636 C C . GLY A 1 82 ? 0.304 1.238 -13.782 1.00 96.31 82 GLY A C 1
ATOM 637 O O . GLY A 1 82 ? 1.482 1.113 -14.126 1.00 96.31 82 GLY A O 1
ATOM 638 N N . PHE A 1 83 ? -0.503 0.193 -13.576 1.00 97.38 83 PHE A N 1
ATOM 639 C CA . PHE A 1 83 ? -0.070 -1.214 -13.567 1.00 97.38 83 PHE A CA 1
ATOM 640 C C . PHE A 1 83 ? -0.635 -2.065 -14.723 1.00 97.38 83 PHE A C 1
ATOM 642 O O . PHE A 1 83 ? -0.442 -3.276 -14.766 1.00 97.38 83 PHE A O 1
ATOM 649 N N . GLN A 1 84 ? -1.325 -1.453 -15.680 1.00 91.50 84 GLN A N 1
ATOM 650 C CA . GLN A 1 84 ? -1.882 -2.088 -16.876 1.00 91.50 84 GLN A CA 1
ATOM 651 C C . GLN A 1 84 ? -0.825 -2.244 -17.987 1.00 91.50 84 GLN A C 1
ATOM 653 O O . GLN A 1 84 ? 0.218 -1.590 -17.995 1.00 91.50 84 GLN A O 1
ATOM 658 N N . SER A 1 85 ? -1.089 -3.125 -18.958 1.00 89.31 85 SER A N 1
ATOM 659 C CA . SER A 1 85 ? -0.124 -3.509 -20.005 1.00 89.31 85 SER A CA 1
ATOM 660 C C . SER A 1 85 ? 0.341 -2.374 -20.926 1.00 89.31 85 SER A C 1
ATOM 662 O O . SER A 1 85 ? 1.389 -2.502 -21.549 1.00 89.31 85 SER A O 1
ATOM 664 N N . ASN A 1 86 ? -0.427 -1.292 -21.041 1.00 92.19 86 ASN A N 1
ATOM 665 C CA . ASN A 1 86 ? -0.140 -0.134 -21.889 1.00 92.19 86 ASN A CA 1
ATOM 666 C C . ASN A 1 86 ? 0.344 1.096 -21.096 1.00 92.19 86 ASN A C 1
ATOM 668 O O . ASN A 1 86 ? 0.444 2.178 -21.676 1.00 92.19 86 ASN A O 1
ATOM 672 N N . ASN A 1 87 ? 0.617 0.959 -19.794 1.00 96.06 87 ASN A N 1
ATOM 673 C CA . ASN A 1 87 ? 1.178 2.045 -18.994 1.00 96.06 87 ASN A CA 1
ATOM 674 C C . ASN A 1 87 ? 2.667 2.258 -19.295 1.00 96.06 87 ASN A C 1
ATOM 676 O O . ASN A 1 87 ? 3.396 1.328 -19.652 1.00 96.06 87 ASN A O 1
ATOM 680 N N . VAL A 1 88 ? 3.121 3.500 -19.130 1.00 97.75 88 VAL A N 1
ATOM 681 C CA . VAL A 1 88 ? 4.540 3.852 -19.278 1.00 97.75 88 VAL A CA 1
ATOM 682 C C . VAL A 1 88 ? 5.367 3.320 -18.099 1.00 97.75 88 VAL A C 1
ATOM 684 O O . VAL A 1 88 ? 4.815 3.039 -17.030 1.00 97.75 88 VAL A O 1
ATOM 687 N N . PRO A 1 89 ? 6.698 3.188 -18.255 1.00 98.25 89 PRO A N 1
ATOM 688 C CA . PRO A 1 89 ? 7.584 2.931 -17.130 1.00 98.25 89 PRO A CA 1
ATOM 689 C C . PRO A 1 89 ? 7.426 3.950 -15.999 1.00 98.25 89 PRO A C 1
ATOM 691 O O . PRO A 1 89 ? 7.278 5.145 -16.252 1.00 98.25 89 PRO A O 1
ATOM 694 N N . LEU A 1 90 ? 7.508 3.468 -14.759 1.00 98.44 90 LEU A N 1
ATOM 695 C CA . LEU A 1 90 ? 7.502 4.315 -13.571 1.00 98.44 90 LEU A CA 1
ATOM 696 C C . LEU A 1 90 ? 8.796 5.137 -13.517 1.00 98.44 90 LEU A C 1
ATOM 698 O O . LEU A 1 90 ? 9.892 4.606 -13.719 1.00 98.44 90 LEU A O 1
ATOM 702 N N . ALA A 1 91 ? 8.659 6.427 -13.222 1.00 98.38 91 ALA A N 1
ATOM 703 C CA . ALA A 1 91 ? 9.760 7.375 -13.123 1.00 98.38 91 ALA A CA 1
ATOM 704 C C . ALA A 1 91 ? 9.596 8.274 -11.894 1.00 98.38 91 ALA A C 1
ATOM 706 O O . ALA A 1 91 ? 8.477 8.528 -11.448 1.00 98.38 91 ALA A O 1
ATOM 707 N N . THR A 1 92 ? 10.716 8.765 -11.360 1.00 98.44 92 THR A N 1
ATOM 708 C CA . THR A 1 92 ? 10.746 9.681 -10.213 1.00 98.44 92 THR A CA 1
ATOM 709 C C . THR A 1 92 ? 9.793 10.860 -10.411 1.00 98.44 92 THR A C 1
ATOM 711 O O . THR A 1 92 ? 9.774 11.472 -11.478 1.00 98.44 92 THR A O 1
ATOM 714 N N . GLY A 1 93 ? 9.017 11.194 -9.379 1.00 98.12 93 GLY A N 1
ATOM 715 C CA . GLY A 1 93 ? 8.044 12.290 -9.413 1.00 98.12 93 GLY A CA 1
ATOM 716 C C . GLY A 1 93 ? 6.627 11.875 -9.819 1.00 98.12 93 GLY A C 1
ATOM 717 O O . GLY A 1 93 ? 5.701 12.663 -9.646 1.00 98.12 93 GLY A O 1
ATOM 718 N N . MET A 1 94 ? 6.433 10.654 -10.327 1.00 98.50 94 MET A N 1
ATOM 719 C CA . MET A 1 94 ? 5.097 10.130 -10.623 1.00 98.50 94 MET A CA 1
ATOM 720 C C . MET A 1 94 ? 4.366 9.730 -9.339 1.00 98.50 94 MET A C 1
ATOM 722 O O . MET A 1 94 ? 4.941 9.056 -8.483 1.00 98.50 94 MET A O 1
ATOM 726 N N . PHE A 1 95 ? 3.086 10.087 -9.244 1.00 98.50 95 PHE A N 1
ATOM 727 C CA . PHE A 1 95 ? 2.178 9.594 -8.210 1.00 98.50 95 PHE A CA 1
ATOM 728 C C . PHE A 1 95 ? 1.323 8.447 -8.752 1.00 98.50 95 PHE A C 1
ATOM 730 O O . PHE A 1 95 ? 0.840 8.508 -9.884 1.00 98.50 95 PHE A O 1
ATOM 737 N N . THR A 1 96 ? 1.117 7.416 -7.935 1.00 98.50 96 THR A N 1
ATOM 738 C CA . THR A 1 96 ? 0.248 6.272 -8.239 1.00 98.50 96 THR A CA 1
ATOM 739 C C . THR A 1 96 ? -0.490 5.804 -6.988 1.00 98.50 96 THR A C 1
ATOM 741 O O . THR A 1 96 ? 0.061 5.894 -5.892 1.00 98.50 96 THR A O 1
ATOM 744 N N . SER A 1 97 ? -1.697 5.259 -7.135 1.00 98.69 97 SER A N 1
ATOM 745 C CA . SER A 1 97 ? -2.300 4.423 -6.092 1.00 98.69 97 SER A CA 1
ATOM 746 C C . SER A 1 97 ? -1.591 3.061 -6.017 1.00 98.69 97 SER A C 1
ATOM 748 O O . SER A 1 97 ? -1.026 2.577 -7.007 1.00 98.69 97 SER A O 1
ATOM 750 N N . ILE A 1 98 ? -1.595 2.459 -4.828 1.00 98.81 98 ILE A N 1
ATOM 751 C CA . ILE A 1 98 ? -1.292 1.050 -4.552 1.00 98.81 98 ILE A CA 1
ATOM 752 C C . ILE A 1 98 ? -2.482 0.506 -3.766 1.00 98.81 98 ILE A C 1
ATOM 754 O O . ILE A 1 98 ? -2.615 0.763 -2.572 1.00 98.81 98 ILE A O 1
ATOM 758 N N . GLU A 1 99 ? -3.355 -0.230 -4.445 1.00 98.88 99 GLU A N 1
ATOM 759 C CA . GLU A 1 99 ? -4.709 -0.532 -3.974 1.00 98.88 99 GLU A CA 1
ATOM 760 C C . GLU A 1 99 ? -5.129 -2.002 -4.152 1.00 98.88 99 GLU A C 1
ATOM 762 O O . GLU A 1 99 ? -6.189 -2.281 -4.712 1.00 98.88 99 GLU A O 1
ATOM 767 N N . PRO A 1 100 ? -4.340 -3.002 -3.710 1.00 98.88 100 PRO A N 1
ATOM 768 C CA . PRO A 1 100 ? -4.791 -4.388 -3.778 1.00 98.88 100 PRO A CA 1
ATOM 769 C C . PRO A 1 100 ? -6.103 -4.593 -3.010 1.00 98.88 100 PRO A C 1
ATOM 771 O O . PRO A 1 100 ? -6.424 -3.893 -2.043 1.00 98.88 100 PRO A O 1
ATOM 774 N N . GLY A 1 101 ? -6.851 -5.613 -3.421 1.00 98.75 101 GLY A N 1
ATOM 775 C CA . GLY A 1 101 ? -8.111 -5.969 -2.788 1.00 98.75 101 GLY A CA 1
ATOM 776 C C . GLY A 1 101 ? -8.402 -7.460 -2.830 1.00 98.75 101 GLY A C 1
ATOM 777 O O . GLY A 1 101 ? -7.635 -8.258 -3.362 1.00 98.75 101 GLY A O 1
ATOM 778 N N . TYR A 1 102 ? -9.531 -7.837 -2.251 1.00 98.88 102 TYR A N 1
ATOM 779 C CA . TYR A 1 102 ? -10.126 -9.160 -2.368 1.00 98.88 102 TYR A CA 1
ATOM 780 C C . TYR A 1 102 ? -11.627 -9.051 -2.109 1.00 98.88 102 TYR A C 1
ATOM 782 O O . TYR A 1 102 ? -12.054 -8.355 -1.187 1.00 98.88 102 TYR A O 1
ATOM 790 N N . TYR A 1 103 ? -12.428 -9.747 -2.911 1.00 98.69 103 TYR A N 1
ATOM 791 C CA . TYR A 1 103 ? -13.884 -9.670 -2.848 1.00 98.69 103 TYR A CA 1
ATOM 792 C C . TYR A 1 103 ? -14.461 -11.079 -2.838 1.00 98.69 103 TYR A C 1
ATOM 794 O O . TYR A 1 103 ? -14.173 -11.888 -3.721 1.00 98.69 103 TYR A O 1
ATOM 802 N N . AR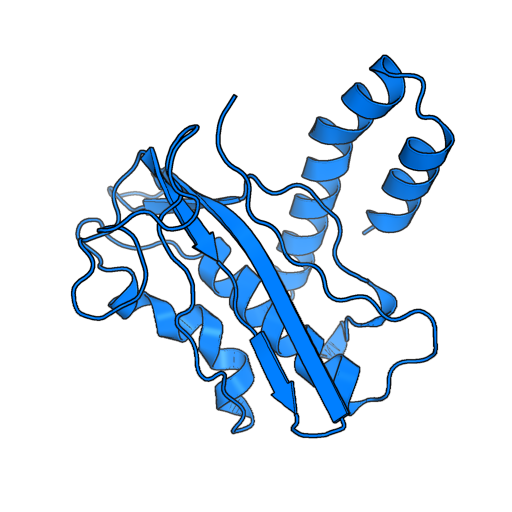G A 1 104 ? -15.256 -11.368 -1.809 1.00 97.75 104 ARG A N 1
ATOM 803 C CA . ARG A 1 104 ? -15.974 -12.624 -1.634 1.00 97.75 104 ARG A CA 1
ATOM 804 C C . ARG A 1 104 ? -17.452 -12.371 -1.908 1.00 97.75 104 ARG A C 1
ATOM 806 O O . ARG A 1 104 ? -18.128 -11.727 -1.105 1.00 97.75 104 ARG A O 1
ATOM 813 N N . ASP A 1 105 ? -17.926 -12.868 -3.046 1.00 97.69 105 ASP A N 1
ATOM 814 C CA . ASP A 1 105 ? -19.290 -12.638 -3.528 1.00 97.69 105 ASP A CA 1
ATOM 815 C C . ASP A 1 105 ? -20.346 -12.970 -2.472 1.00 97.69 105 ASP A C 1
ATOM 817 O O . ASP A 1 105 ? -20.339 -14.043 -1.872 1.00 97.69 105 ASP A O 1
ATOM 821 N N . GLY A 1 106 ? -21.265 -12.028 -2.253 1.00 97.94 106 GLY A N 1
ATOM 822 C CA . GLY A 1 106 ? -22.354 -12.170 -1.287 1.00 97.94 106 GLY A CA 1
ATOM 823 C C . GLY A 1 106 ? -21.939 -12.101 0.187 1.00 97.94 106 GLY A C 1
ATOM 824 O O . GLY A 1 106 ? -22.818 -12.197 1.040 1.00 97.94 106 GLY A O 1
ATOM 825 N N . GLU A 1 107 ? -20.650 -11.917 0.501 1.00 98.06 107 GLU A N 1
ATOM 826 C CA . GLU A 1 107 ? -20.147 -11.931 1.880 1.00 98.06 107 GLU A CA 1
ATOM 827 C C . GLU A 1 107 ? -19.460 -10.614 2.276 1.00 98.06 107 GLU A C 1
ATOM 829 O O . GLU A 1 107 ? -19.998 -9.853 3.080 1.00 98.06 107 GLU A O 1
ATOM 834 N N . PHE A 1 108 ? -18.262 -10.334 1.748 1.00 98.56 108 PHE A N 1
ATOM 835 C CA . PHE A 1 108 ? -17.466 -9.165 2.137 1.00 98.56 108 PHE A CA 1
ATOM 836 C C . PHE A 1 108 ? -16.485 -8.732 1.042 1.00 98.56 108 PHE A C 1
ATOM 838 O O . PHE A 1 108 ? -16.147 -9.492 0.135 1.00 98.56 108 PHE A O 1
ATOM 845 N N . GLY A 1 109 ? -15.989 -7.501 1.155 1.00 98.69 109 GLY A N 1
ATOM 846 C CA . GLY A 1 109 ? -14.959 -6.946 0.283 1.00 98.69 109 GLY A CA 1
ATOM 847 C C . GLY A 1 109 ? -13.895 -6.219 1.090 1.00 98.69 109 GLY A C 1
ATOM 848 O O . GLY A 1 109 ? -14.189 -5.642 2.135 1.00 98.69 109 GLY A O 1
ATOM 849 N N . ILE A 1 110 ? -12.660 -6.277 0.608 1.00 98.88 110 ILE A N 1
ATOM 850 C CA . ILE A 1 110 ? -11.500 -5.642 1.220 1.00 98.88 110 ILE A CA 1
ATOM 851 C C . ILE A 1 110 ? -10.737 -4.914 0.125 1.00 98.88 110 ILE A C 1
ATOM 853 O O . ILE A 1 110 ? -10.435 -5.494 -0.917 1.00 98.88 110 ILE A O 1
ATOM 857 N N . ARG A 1 111 ? -10.375 -3.664 0.395 1.00 98.88 111 ARG A N 1
ATOM 858 C CA . ARG A 1 111 ? -9.352 -2.928 -0.350 1.00 98.88 111 ARG A CA 1
ATOM 859 C C . ARG A 1 111 ? -8.547 -2.077 0.624 1.00 98.88 111 ARG A C 1
ATOM 861 O O . ARG A 1 111 ? -9.101 -1.525 1.582 1.00 98.88 111 ARG A O 1
ATOM 868 N N . ILE A 1 112 ? -7.241 -2.026 0.396 1.00 98.94 112 ILE A N 1
ATOM 869 C CA . ILE A 1 112 ? -6.308 -1.177 1.136 1.00 98.94 112 ILE A CA 1
ATOM 870 C C . ILE A 1 112 ? -5.559 -0.370 0.101 1.00 98.94 112 ILE A C 1
ATOM 872 O O . ILE A 1 112 ? -4.840 -0.944 -0.711 1.00 98.94 112 ILE A O 1
ATOM 876 N N . GLU A 1 113 ? -5.757 0.939 0.134 1.00 98.94 113 GLU A N 1
ATOM 877 C CA . GLU A 1 113 ? -5.261 1.842 -0.8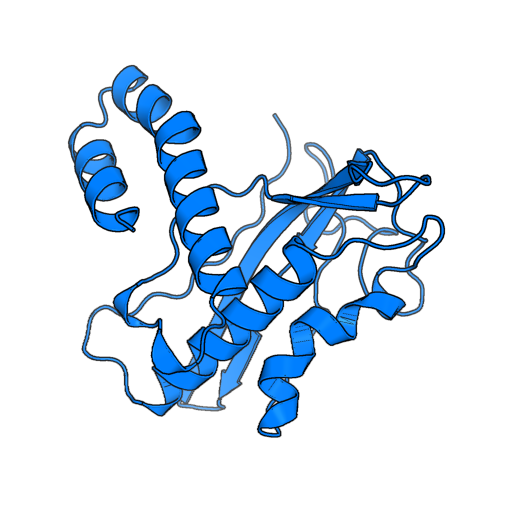90 1.00 98.94 113 GLU A CA 1
ATOM 878 C C . GLU A 1 113 ? -4.486 2.993 -0.287 1.00 98.94 113 GLU A C 1
ATOM 880 O O . GLU A 1 113 ? -4.961 3.662 0.632 1.00 98.94 113 GLU A O 1
ATOM 885 N N . ASP A 1 114 ? -3.323 3.244 -0.870 1.00 98.75 114 ASP A N 1
ATOM 886 C CA . ASP A 1 114 ? -2.474 4.371 -0.543 1.00 98.75 114 ASP A CA 1
ATOM 887 C C . ASP A 1 114 ? -1.974 5.047 -1.812 1.00 98.75 114 ASP A C 1
ATOM 889 O O . ASP A 1 114 ? -1.634 4.380 -2.788 1.00 98.75 114 ASP A O 1
ATOM 893 N N . VAL A 1 115 ? -1.864 6.373 -1.779 1.00 98.69 115 VAL A N 1
ATOM 894 C CA . VAL A 1 115 ? -1.112 7.112 -2.788 1.00 98.69 115 VAL A CA 1
ATOM 895 C C . VAL A 1 115 ? 0.366 7.017 -2.442 1.00 98.69 115 VAL A C 1
ATOM 897 O O . VAL A 1 115 ? 0.775 7.226 -1.293 1.00 98.69 115 VAL A O 1
ATOM 900 N N . ALA A 1 116 ? 1.174 6.745 -3.459 1.00 98.56 116 ALA A N 1
ATOM 901 C CA . ALA A 1 116 ? 2.613 6.660 -3.359 1.00 98.56 116 ALA A CA 1
ATOM 902 C C . ALA A 1 116 ? 3.309 7.479 -4.453 1.00 98.56 116 ALA A C 1
ATOM 904 O O . ALA A 1 116 ? 2.883 7.515 -5.609 1.00 98.56 116 ALA A O 1
ATOM 905 N N . LEU A 1 117 ? 4.404 8.128 -4.068 1.00 98.75 117 LEU A N 1
ATOM 906 C CA . LEU A 1 117 ? 5.313 8.860 -4.939 1.00 98.75 117 LEU A CA 1
ATOM 907 C C . LEU A 1 117 ? 6.474 7.949 -5.340 1.00 98.75 117 LEU A C 1
ATOM 909 O O . LEU A 1 117 ? 7.117 7.345 -4.485 1.00 98.75 117 LEU A O 1
ATOM 913 N N . VAL A 1 118 ? 6.791 7.877 -6.629 1.00 98.75 118 VAL A N 1
ATOM 914 C CA . VAL A 1 118 ? 8.012 7.212 -7.095 1.00 98.75 118 VAL A CA 1
ATOM 915 C C . VAL A 1 118 ? 9.216 8.105 -6.782 1.00 98.75 118 VAL A C 1
ATOM 917 O O . VAL A 1 118 ? 9.281 9.255 -7.226 1.00 98.75 118 VAL A O 1
ATOM 920 N N . VAL A 1 119 ? 10.185 7.566 -6.044 1.00 98.75 119 VAL A N 1
ATOM 921 C CA . VAL A 1 119 ? 11.406 8.255 -5.598 1.00 98.75 119 VAL A CA 1
ATOM 922 C C . VAL A 1 119 ? 12.650 7.412 -5.880 1.00 98.75 119 VAL A C 1
ATOM 924 O O . VAL A 1 119 ? 12.564 6.216 -6.158 1.00 98.75 119 VAL A O 1
ATOM 927 N N . GLU A 1 120 ? 13.830 8.023 -5.800 1.00 98.56 120 GLU A N 1
ATOM 928 C CA . GLU A 1 120 ? 15.090 7.281 -5.877 1.00 98.56 120 GLU A CA 1
ATOM 929 C C . GLU A 1 120 ? 15.302 6.423 -4.622 1.00 98.56 120 GLU A C 1
ATOM 931 O O . GLU A 1 120 ? 15.128 6.875 -3.490 1.00 98.56 120 GLU A O 1
ATOM 936 N N . ALA A 1 121 ? 15.711 5.172 -4.821 1.00 98.38 121 ALA A N 1
ATOM 937 C CA . ALA A 1 121 ? 16.073 4.271 -3.739 1.00 98.38 121 ALA A CA 1
ATOM 938 C C . ALA A 1 121 ? 17.536 4.469 -3.322 1.00 98.38 121 ALA A C 1
ATOM 940 O O . ALA A 1 121 ? 18.430 4.640 -4.155 1.00 98.38 121 ALA A O 1
ATOM 941 N N . GLN A 1 122 ? 17.812 4.333 -2.026 1.00 96.75 122 GLN A N 1
ATOM 942 C CA . GLN A 1 122 ? 19.175 4.361 -1.497 1.00 96.75 122 GLN A CA 1
ATOM 943 C C . GLN A 1 122 ? 19.896 3.035 -1.777 1.00 96.75 122 GLN A C 1
ATOM 945 O O . GLN A 1 122 ? 19.900 2.119 -0.955 1.00 96.75 122 GLN A O 1
ATOM 950 N N . THR A 1 123 ? 20.516 2.911 -2.952 1.00 97.06 123 THR A N 1
ATOM 951 C CA . THR A 1 123 ? 21.325 1.735 -3.305 1.00 97.06 123 THR A CA 1
ATOM 952 C C . THR A 1 123 ? 22.642 2.119 -3.986 1.00 97.06 123 THR A C 1
ATOM 954 O O . THR A 1 123 ? 22.898 3.282 -4.281 1.00 97.06 123 THR A O 1
ATOM 957 N N . LYS A 1 124 ? 23.512 1.132 -4.247 1.00 95.50 124 LYS A N 1
ATOM 958 C CA . LYS A 1 124 ? 24.813 1.352 -4.913 1.00 95.50 124 LYS A CA 1
ATOM 959 C C . LYS A 1 124 ? 24.690 1.806 -6.376 1.00 95.50 124 LYS A C 1
ATOM 961 O O . LYS A 1 124 ? 25.679 2.251 -6.950 1.00 95.50 124 LYS A O 1
ATOM 966 N N . LYS A 1 125 ? 23.527 1.612 -7.003 1.00 95.75 125 LYS A N 1
ATOM 967 C CA . LYS A 1 125 ? 23.233 1.984 -8.396 1.00 95.75 125 LYS A CA 1
ATOM 968 C C . LYS A 1 125 ? 21.891 2.728 -8.452 1.00 95.75 125 LYS A C 1
ATOM 970 O O . LYS A 1 125 ? 21.107 2.600 -7.520 1.00 95.75 125 LYS A O 1
ATOM 975 N N . PRO A 1 126 ? 21.582 3.462 -9.530 1.00 96.56 126 PRO A N 1
ATOM 976 C CA . PRO A 1 126 ? 20.274 4.098 -9.667 1.00 96.56 126 PRO A CA 1
ATOM 977 C C . PRO A 1 126 ? 19.151 3.051 -9.689 1.00 96.56 126 PRO A C 1
ATOM 979 O O . PRO A 1 126 ? 19.074 2.236 -10.609 1.00 96.56 126 PRO A O 1
ATOM 982 N N . PHE A 1 127 ? 18.323 3.061 -8.648 1.00 98.62 127 PHE A N 1
ATOM 983 C CA . PHE A 1 127 ? 17.105 2.267 -8.484 1.00 98.62 127 PHE A CA 1
ATOM 984 C C . PHE A 1 127 ? 16.001 3.200 -7.984 1.00 98.62 127 PHE A C 1
ATOM 986 O O . PHE A 1 127 ? 16.282 4.275 -7.454 1.00 98.62 127 PHE A O 1
ATOM 993 N N . LEU A 1 128 ? 14.755 2.780 -8.145 1.00 98.81 128 LEU A N 1
ATOM 994 C CA . LEU A 1 128 ? 13.569 3.489 -7.693 1.00 98.81 128 LEU A CA 1
ATOM 995 C C . LEU A 1 128 ? 12.886 2.706 -6.569 1.00 98.81 128 LEU A C 1
ATOM 997 O O . LEU A 1 128 ? 13.097 1.502 -6.417 1.00 98.81 128 LEU A O 1
ATOM 1001 N N . THR A 1 129 ? 12.087 3.408 -5.779 1.00 98.81 129 THR A N 1
ATOM 1002 C CA . THR A 1 129 ? 11.191 2.865 -4.753 1.00 98.81 129 THR A CA 1
ATOM 1003 C C . THR A 1 129 ? 9.970 3.774 -4.640 1.00 98.81 129 THR A C 1
ATOM 1005 O O . THR A 1 129 ? 9.882 4.797 -5.323 1.00 98.81 129 THR A O 1
ATOM 1008 N N . PHE A 1 130 ? 9.029 3.417 -3.775 1.00 98.75 130 PHE A N 1
ATOM 1009 C CA . PHE A 1 130 ? 7.884 4.252 -3.449 1.00 98.75 130 PHE A CA 1
ATOM 1010 C C . PHE A 1 130 ? 8.050 4.940 -2.083 1.00 98.75 130 PHE A C 1
ATOM 1012 O O . PHE A 1 130 ? 8.554 4.340 -1.132 1.00 98.75 130 PHE A O 1
ATOM 1019 N N . GLU A 1 131 ? 7.600 6.191 -1.982 1.00 98.50 131 GLU A N 1
ATOM 1020 C CA . GLU A 1 131 ? 7.289 6.886 -0.729 1.00 98.50 131 GLU A CA 1
ATOM 1021 C C . GLU A 1 131 ? 5.764 6.973 -0.602 1.00 98.50 131 GLU A C 1
ATOM 1023 O O . GLU A 1 131 ? 5.108 7.659 -1.384 1.00 98.50 131 GLU A O 1
ATOM 1028 N N . VAL A 1 132 ? 5.185 6.275 0.376 1.00 98.44 132 VAL A N 1
ATOM 1029 C CA . VAL A 1 132 ? 3.743 6.353 0.652 1.00 98.44 132 VAL A CA 1
ATOM 1030 C C . VAL A 1 132 ? 3.414 7.700 1.294 1.00 98.44 132 VAL A C 1
ATOM 1032 O O . VAL A 1 132 ? 3.999 8.065 2.315 1.00 98.44 132 VAL A O 1
ATOM 1035 N N . VAL A 1 133 ? 2.457 8.423 0.710 1.00 97.88 133 VAL A N 1
ATOM 1036 C CA . VAL A 1 133 ? 2.027 9.753 1.175 1.00 97.88 133 VAL A CA 1
ATOM 1037 C C . VAL A 1 133 ? 0.647 9.743 1.838 1.00 97.88 133 VAL A C 1
ATOM 1039 O O . VAL A 1 133 ? 0.304 10.695 2.537 1.00 97.88 133 VAL A O 1
ATOM 1042 N N . SER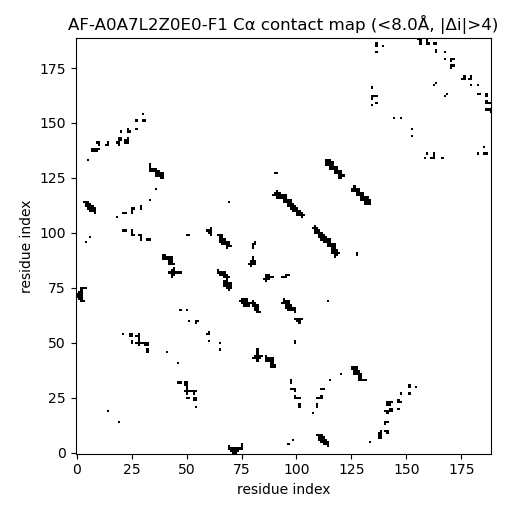 A 1 134 ? -0.126 8.664 1.682 1.00 98.31 134 SER A N 1
ATOM 1043 C CA . SER A 1 134 ? -1.345 8.434 2.464 1.00 98.31 134 SER A CA 1
ATOM 1044 C C . SER A 1 134 ? -0.988 8.066 3.904 1.00 98.31 134 SER A C 1
ATOM 1046 O O . SER A 1 134 ? -0.326 7.061 4.153 1.00 98.31 134 SER A O 1
ATOM 1048 N N . LEU A 1 135 ? -1.431 8.868 4.875 1.00 98.44 135 LEU A N 1
ATOM 1049 C CA . LEU A 1 135 ? -1.073 8.728 6.294 1.00 98.44 135 LEU A CA 1
ATOM 1050 C C . LEU A 1 135 ? -2.311 8.464 7.160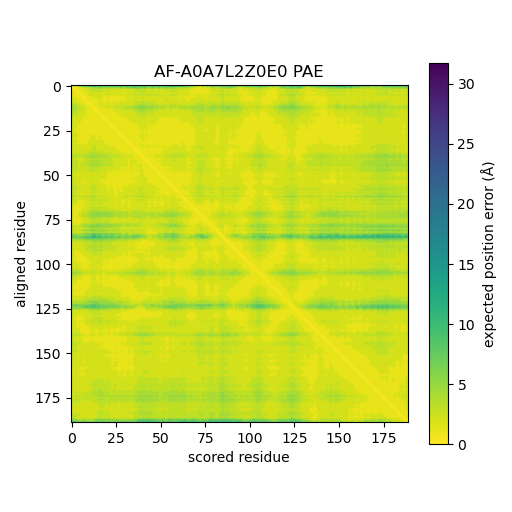 1.00 98.44 135 LEU A C 1
ATOM 1052 O O . LEU A 1 135 ? -2.705 9.299 7.973 1.00 98.44 135 LEU A O 1
ATOM 1056 N N . VAL A 1 136 ? -2.920 7.289 6.984 1.00 98.31 136 VAL A N 1
ATOM 1057 C CA . VAL A 1 136 ? -4.087 6.840 7.759 1.00 98.31 136 VAL A CA 1
ATOM 1058 C C . VAL A 1 136 ? -3.832 5.425 8.291 1.00 98.31 136 VAL A C 1
ATOM 1060 O O . VAL A 1 136 ? -3.482 4.545 7.502 1.00 98.31 136 VAL A O 1
ATOM 1063 N N . PRO A 1 137 ? -4.014 5.161 9.598 1.00 98.19 137 PRO A N 1
ATOM 1064 C CA . PRO A 1 137 ? -3.795 3.832 10.168 1.00 98.19 137 PRO A CA 1
ATOM 1065 C C . PRO A 1 137 ? -4.627 2.735 9.484 1.00 98.19 137 PRO A C 1
ATOM 1067 O O . PRO A 1 137 ? -5.711 2.993 8.957 1.00 98.19 137 PRO A O 1
ATOM 1070 N N . TYR A 1 138 ? -4.128 1.500 9.517 1.00 98.50 138 TYR A N 1
ATOM 1071 C CA . TYR A 1 138 ? -4.886 0.315 9.111 1.00 98.50 138 TYR A CA 1
ATOM 1072 C C . TYR A 1 138 ? -5.724 -0.205 10.285 1.00 98.50 138 TYR A C 1
ATOM 1074 O O . TYR A 1 138 ? -5.380 0.024 11.447 1.00 98.50 138 TYR A O 1
ATOM 1082 N N . ASP A 1 139 ? -6.795 -0.955 10.011 1.00 97.81 139 ASP A N 1
ATOM 1083 C CA . ASP A 1 139 ? -7.576 -1.571 11.083 1.00 97.81 139 ASP A CA 1
ATOM 1084 C C . ASP A 1 139 ? -6.820 -2.754 11.705 1.00 97.81 139 ASP A C 1
ATOM 1086 O O . ASP A 1 139 ? -6.703 -3.832 11.119 1.00 97.81 139 ASP A O 1
ATOM 1090 N N . ARG A 1 140 ? -6.321 -2.553 12.929 1.00 95.25 140 ARG A N 1
ATOM 1091 C CA . ARG A 1 140 ? -5.568 -3.558 13.693 1.00 95.25 140 ARG A CA 1
ATOM 1092 C C . ARG A 1 140 ? -6.407 -4.791 14.039 1.00 95.25 140 ARG A C 1
ATOM 1094 O O . ARG A 1 140 ? -5.840 -5.869 14.193 1.00 95.25 140 ARG A O 1
ATOM 1101 N N . ASN A 1 141 ? -7.733 -4.662 14.134 1.00 96.94 141 ASN A N 1
ATOM 1102 C CA . ASN A 1 141 ? -8.638 -5.776 14.433 1.00 96.94 141 ASN A CA 1
ATOM 1103 C C . ASN A 1 141 ? -8.612 -6.841 13.321 1.00 96.94 141 ASN A C 1
ATOM 1105 O O . ASN A 1 141 ? -8.750 -8.038 13.580 1.00 96.94 141 ASN A O 1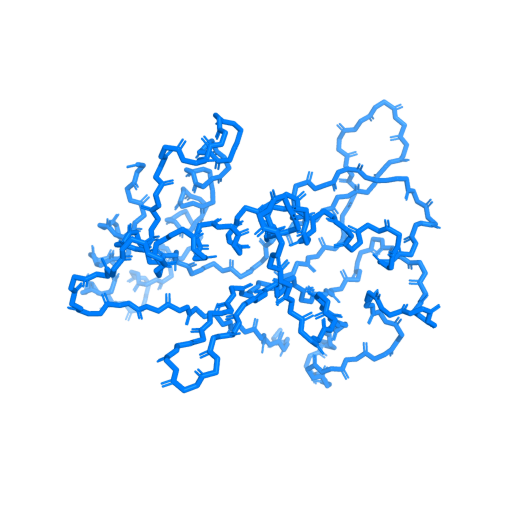
ATOM 1109 N N . LEU A 1 142 ? -8.379 -6.405 12.080 1.00 98.62 142 LEU A N 1
ATOM 1110 C CA . LEU A 1 142 ? -8.351 -7.261 10.897 1.00 98.62 142 LEU A CA 1
ATOM 1111 C C . LEU A 1 142 ? -6.968 -7.865 10.598 1.00 98.62 142 LEU A C 1
ATOM 1113 O O . LEU A 1 142 ? -6.880 -8.771 9.772 1.00 98.62 142 LEU A O 1
ATOM 1117 N N . ILE A 1 143 ? -5.900 -7.426 11.273 1.00 98.56 143 ILE A N 1
ATOM 1118 C CA . ILE A 1 143 ? -4.539 -7.922 11.024 1.00 98.56 143 ILE A CA 1
ATOM 1119 C C . ILE A 1 143 ? -4.287 -9.209 11.822 1.00 98.56 143 ILE A C 1
ATOM 1121 O O . ILE A 1 143 ? -4.434 -9.261 13.047 1.00 98.56 143 ILE A O 1
ATOM 1125 N N . ASP A 1 144 ? -3.872 -10.261 11.125 1.00 98.50 144 ASP A N 1
ATOM 1126 C CA . ASP A 1 144 ? -3.295 -11.466 11.707 1.00 98.50 144 ASP A CA 1
ATOM 1127 C C . ASP A 1 144 ? -1.764 -11.377 11.671 1.00 98.50 144 ASP A C 1
ATOM 1129 O O . ASP A 1 144 ? -1.116 -11.649 10.661 1.00 98.50 144 ASP A O 1
ATOM 1133 N N . LEU A 1 145 ? -1.169 -10.997 12.803 1.00 98.06 145 LEU A N 1
ATOM 1134 C CA . LEU A 1 145 ? 0.281 -10.827 12.918 1.00 98.06 145 LEU A CA 1
ATOM 1135 C C . LEU A 1 145 ? 1.070 -12.119 12.662 1.00 98.06 145 LEU A C 1
ATOM 1137 O O . LEU A 1 145 ? 2.253 -12.035 12.346 1.00 98.06 145 LEU A O 1
ATOM 1141 N N . SER A 1 146 ? 0.445 -13.298 12.772 1.00 98.31 146 SER A N 1
ATOM 1142 C CA . SER A 1 146 ? 1.127 -14.573 12.524 1.00 98.31 146 SER A CA 1
ATOM 1143 C C . SER A 1 146 ? 1.447 -14.812 11.045 1.00 98.31 146 SER A C 1
ATOM 1145 O O . SER A 1 146 ? 2.335 -15.607 10.737 1.00 98.31 146 SER A O 1
ATOM 1147 N N . LEU A 1 147 ? 0.765 -14.105 10.136 1.00 98.56 147 LEU A N 1
ATOM 1148 C CA . LEU A 1 147 ? 1.006 -14.179 8.693 1.00 98.56 147 LEU A CA 1
ATOM 1149 C C . LEU A 1 147 ? 2.060 -13.174 8.213 1.00 98.56 147 LEU A C 1
ATOM 1151 O O . LEU A 1 147 ? 2.596 -13.331 7.116 1.00 98.56 147 LEU A O 1
ATOM 1155 N N . LEU A 1 148 ? 2.347 -12.138 9.005 1.00 98.69 148 LEU A N 1
ATOM 1156 C CA . LEU A 1 148 ? 3.267 -11.078 8.610 1.00 98.69 148 LEU A CA 1
ATOM 1157 C C . LEU A 1 148 ? 4.723 -11.475 8.844 1.00 98.69 148 LEU A C 1
ATOM 1159 O O . LEU A 1 148 ? 5.096 -11.994 9.897 1.00 98.69 148 LEU A O 1
ATOM 1163 N N . SER A 1 149 ? 5.581 -11.146 7.880 1.00 98.56 149 SER A N 1
ATOM 1164 C CA . SER A 1 149 ? 7.023 -11.272 8.072 1.00 98.56 149 SER A CA 1
ATOM 1165 C C . SER A 1 149 ? 7.553 -10.224 9.065 1.00 98.56 149 SER A C 1
ATOM 1167 O O . SER A 1 149 ? 6.959 -9.149 9.225 1.00 98.56 149 SER A O 1
ATOM 1169 N N . PRO A 1 150 ? 8.726 -10.455 9.682 1.00 98.50 150 PRO A N 1
ATOM 1170 C CA . PRO A 1 150 ? 9.387 -9.442 10.503 1.00 98.50 150 PRO A CA 1
ATOM 1171 C C . PRO A 1 150 ? 9.604 -8.109 9.767 1.00 98.50 150 PRO A C 1
ATOM 1173 O O . PRO A 1 150 ? 9.499 -7.043 10.369 1.00 98.50 150 PRO A O 1
ATOM 1176 N N . GLU A 1 151 ? 9.884 -8.139 8.461 1.00 98.38 151 GLU A N 1
ATOM 1177 C CA . GLU A 1 151 ? 10.007 -6.947 7.611 1.00 98.38 151 GLU A CA 1
ATOM 1178 C C . GLU A 1 151 ? 8.669 -6.207 7.482 1.00 98.38 151 GLU A C 1
ATOM 1180 O O . GLU A 1 151 ? 8.642 -4.979 7.530 1.00 98.38 151 GLU A O 1
ATOM 1185 N N . GLN A 1 152 ? 7.555 -6.927 7.302 1.00 98.62 152 GLN A N 1
ATOM 1186 C CA . GLN A 1 152 ? 6.192 -6.370 7.249 1.00 98.62 152 GLN A CA 1
ATOM 1187 C C . GLN A 1 152 ? 5.803 -5.700 8.562 1.00 98.62 152 GLN A C 1
ATOM 1189 O O . GLN A 1 152 ? 5.344 -4.560 8.538 1.00 98.62 152 GLN A O 1
ATOM 1194 N N . ILE A 1 153 ? 6.104 -6.332 9.695 1.00 98.50 153 ILE A N 1
ATOM 1195 C CA . ILE A 1 153 ? 5.874 -5.741 11.018 1.00 98.50 153 ILE A CA 1
ATOM 1196 C C . ILE A 1 153 ? 6.719 -4.473 11.207 1.00 98.50 153 ILE A C 1
ATOM 1198 O O . ILE A 1 153 ? 6.192 -3.436 11.606 1.00 98.50 153 ILE A O 1
ATOM 1202 N N . ARG A 1 154 ? 8.016 -4.506 10.860 1.00 98.50 154 ARG A N 1
ATOM 1203 C CA . ARG A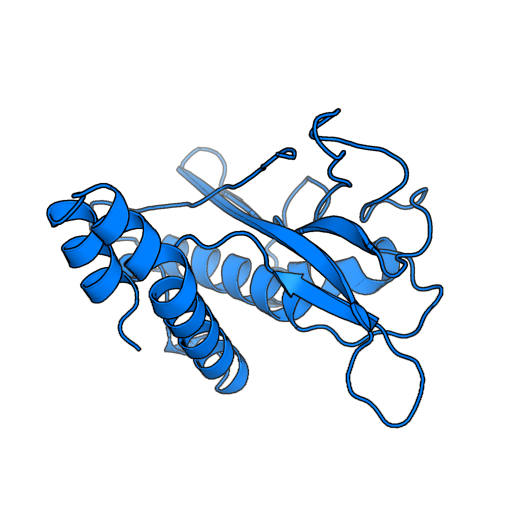 1 154 ? 8.875 -3.309 10.943 1.00 98.50 154 ARG A CA 1
ATOM 1204 C C . ARG A 1 154 ? 8.339 -2.161 10.089 1.00 98.50 154 ARG A C 1
ATOM 1206 O O . ARG A 1 154 ? 8.297 -1.032 10.563 1.00 98.50 154 ARG A O 1
ATOM 1213 N N . TYR A 1 155 ? 7.903 -2.452 8.865 1.00 98.44 155 TYR A N 1
ATOM 1214 C CA . TYR A 1 155 ? 7.312 -1.444 7.988 1.00 98.44 155 TYR A CA 1
ATOM 1215 C C . TYR A 1 155 ? 6.041 -0.830 8.582 1.00 98.44 155 TYR A C 1
ATOM 1217 O O . TYR A 1 155 ? 5.933 0.391 8.601 1.00 98.44 155 TYR A O 1
ATOM 1225 N N . LEU A 1 156 ? 5.117 -1.645 9.108 1.00 98.12 156 LEU A N 1
ATOM 1226 C CA . LEU A 1 156 ? 3.903 -1.147 9.766 1.00 98.12 156 LEU A CA 1
ATOM 1227 C C . LEU A 1 156 ? 4.232 -0.202 10.923 1.00 98.12 156 LEU A C 1
ATOM 1229 O O . LEU A 1 156 ? 3.664 0.884 11.013 1.00 98.12 156 LEU A O 1
ATOM 1233 N N . ASN A 1 157 ? 5.204 -0.571 11.756 1.00 98.31 157 ASN A N 1
ATOM 1234 C CA . ASN A 1 157 ? 5.602 0.248 12.897 1.00 98.31 157 ASN A CA 1
ATOM 1235 C C . ASN A 1 157 ? 6.218 1.582 12.457 1.00 98.31 157 ASN A C 1
ATOM 1237 O O . ASN A 1 157 ? 5.864 2.627 13.004 1.00 98.31 157 ASN A O 1
ATOM 1241 N N . THR A 1 158 ? 7.076 1.574 11.432 1.00 98.38 158 THR A N 1
ATOM 1242 C CA . THR A 1 158 ? 7.637 2.805 10.850 1.00 98.38 158 THR A CA 1
ATOM 1243 C C . THR A 1 158 ? 6.568 3.664 10.169 1.00 98.38 158 THR A C 1
ATOM 1245 O O . THR A 1 158 ? 6.590 4.891 10.287 1.00 98.38 158 THR A O 1
ATOM 1248 N N . TYR A 1 159 ? 5.597 3.048 9.493 1.00 98.56 159 TYR A N 1
ATOM 1249 C CA . TYR A 1 159 ? 4.457 3.746 8.899 1.00 98.56 159 TYR A CA 1
ATOM 1250 C C . TYR A 1 159 ? 3.623 4.460 9.973 1.00 98.56 159 TYR A C 1
ATOM 1252 O O . TYR A 1 159 ? 3.343 5.655 9.870 1.00 98.56 159 TYR A O 1
ATOM 1260 N N . TYR A 1 160 ? 3.308 3.765 11.064 1.00 98.62 160 TYR A N 1
ATOM 1261 C CA . TYR A 1 160 ? 2.568 4.314 12.196 1.00 98.62 160 TYR A CA 1
ATOM 1262 C C . TYR A 1 160 ? 3.329 5.404 12.956 1.00 98.62 160 TYR A C 1
ATOM 1264 O O . TYR A 1 160 ? 2.741 6.409 13.359 1.00 98.62 160 TYR A O 1
ATOM 1272 N N . GLU A 1 161 ? 4.643 5.257 13.107 1.00 98.56 161 GLU A N 1
ATOM 1273 C CA . GLU A 1 161 ? 5.504 6.319 13.628 1.00 98.56 161 GLU A CA 1
ATOM 1274 C C . GLU A 1 161 ? 5.477 7.561 12.731 1.00 98.56 161 GLU A C 1
ATOM 1276 O O . GLU A 1 161 ? 5.313 8.677 13.227 1.00 98.56 161 GLU A O 1
ATOM 1281 N N . THR A 1 162 ? 5.539 7.370 11.411 1.00 98.38 162 THR A N 1
ATOM 1282 C CA . THR A 1 162 ? 5.457 8.462 10.432 1.00 98.38 162 THR A CA 1
ATOM 1283 C C . THR A 1 162 ? 4.119 9.194 10.526 1.00 98.38 162 THR A C 1
ATOM 1285 O O . THR A 1 162 ? 4.094 10.427 10.521 1.00 98.38 162 THR A O 1
ATOM 1288 N N . ILE A 1 163 ? 3.011 8.461 10.683 1.00 98.56 163 ILE A N 1
ATOM 1289 C CA . ILE A 1 163 ? 1.684 9.046 10.908 1.00 98.56 163 ILE A CA 1
ATOM 1290 C C . ILE A 1 163 ? 1.685 9.921 12.166 1.00 98.56 163 ILE A C 1
ATOM 1292 O O . ILE A 1 163 ? 1.281 11.082 12.096 1.00 98.56 163 ILE A O 1
ATOM 1296 N N . ARG A 1 164 ? 2.178 9.418 13.308 1.00 98.50 164 ARG A N 1
ATOM 1297 C CA . ARG A 1 164 ? 2.253 10.227 14.539 1.00 98.50 164 ARG A CA 1
ATOM 1298 C C . ARG A 1 164 ? 3.093 11.483 14.348 1.00 98.50 164 ARG A C 1
ATOM 1300 O O . ARG A 1 164 ? 2.690 12.547 14.810 1.00 98.50 164 ARG A O 1
ATOM 1307 N N . ALA A 1 165 ? 4.233 11.359 13.674 1.00 98.38 165 ALA A N 1
ATOM 1308 C CA . ALA A 1 165 ? 5.172 12.455 13.477 1.00 98.38 165 ALA A CA 1
ATOM 1309 C C . ALA A 1 165 ? 4.635 13.545 12.535 1.00 98.38 165 ALA A C 1
ATOM 1311 O O . ALA A 1 165 ? 4.908 14.722 12.759 1.00 98.38 165 ALA A O 1
ATOM 1312 N N . ARG A 1 166 ? 3.877 13.172 11.493 1.00 98.00 166 ARG A N 1
ATOM 1313 C CA . ARG A 1 166 ? 3.391 14.114 10.470 1.00 98.00 166 ARG A CA 1
ATOM 1314 C C . ARG A 1 166 ? 1.955 14.590 10.705 1.00 98.00 166 ARG A C 1
ATOM 1316 O O . ARG A 1 166 ? 1.690 15.778 10.567 1.00 98.00 166 ARG A O 1
ATOM 1323 N N . VAL A 1 167 ? 1.039 13.697 11.082 1.00 98.44 167 VAL A N 1
ATOM 1324 C CA . VAL A 1 167 ? -0.391 14.015 11.272 1.00 98.44 167 VAL A CA 1
ATOM 1325 C C . VAL A 1 167 ? -0.670 14.520 12.689 1.00 98.44 167 VAL A C 1
ATOM 1327 O O . VAL A 1 167 ? -1.468 15.435 12.877 1.00 98.44 167 VAL A O 1
ATOM 1330 N N . GLY A 1 168 ? 0.022 13.980 13.696 1.00 98.12 168 GLY A N 1
ATOM 1331 C CA . GLY A 1 168 ? -0.188 14.342 15.102 1.00 98.12 168 GLY A CA 1
ATOM 1332 C C . GLY A 1 168 ? -0.064 15.846 15.394 1.00 98.12 168 GLY A C 1
ATOM 1333 O O . GLY A 1 168 ? -0.984 16.409 15.990 1.00 98.12 168 GLY A O 1
ATOM 1334 N N . PRO A 1 169 ? 1.020 16.528 14.968 1.00 98.50 169 PRO A N 1
ATOM 1335 C CA . PRO A 1 169 ? 1.158 17.972 15.153 1.00 98.50 169 PRO A CA 1
ATOM 1336 C C . PRO A 1 169 ? 0.045 18.781 14.482 1.00 98.50 169 PRO A C 1
ATOM 1338 O O . PRO A 1 169 ? -0.382 19.793 15.033 1.00 98.50 169 PRO A O 1
ATOM 1341 N N . GLU A 1 170 ? -0.446 18.326 13.328 1.00 98.44 170 GLU A N 1
ATOM 1342 C CA . GLU A 1 170 ? -1.503 19.005 12.581 1.00 98.44 170 GLU A CA 1
ATOM 1343 C C . GLU A 1 170 ? -2.857 18.917 13.298 1.00 98.44 170 GLU A C 1
ATOM 1345 O O . GLU A 1 170 ? -3.536 19.933 13.438 1.00 98.44 170 GLU A O 1
ATOM 1350 N N . LEU A 1 171 ? -3.207 17.752 13.857 1.00 98.56 171 LEU A N 1
ATOM 1351 C CA . LEU A 1 171 ? -4.414 17.602 14.683 1.00 98.56 171 LEU A CA 1
ATOM 1352 C C . LEU A 1 171 ? -4.385 18.538 15.896 1.00 98.56 171 LEU A C 1
ATOM 1354 O O . LEU A 1 171 ? -5.350 19.256 16.158 1.00 98.56 171 LEU A O 1
ATOM 1358 N N . ARG A 1 172 ? -3.246 18.609 16.596 1.00 98.12 172 ARG A N 1
ATOM 1359 C CA . ARG A 1 172 ? -3.085 19.515 17.746 1.00 98.12 172 ARG A CA 1
ATOM 1360 C C . ARG A 1 172 ? -3.154 20.983 17.336 1.00 98.12 172 ARG A C 1
ATOM 1362 O O . ARG A 1 172 ? -3.784 21.776 18.026 1.00 98.12 172 ARG A O 1
ATOM 1369 N N . ARG A 1 173 ? -2.553 21.351 16.197 1.00 98.56 173 ARG A N 1
ATOM 1370 C CA . ARG A 1 173 ? -2.633 22.713 15.639 1.00 98.56 173 ARG A CA 1
ATOM 1371 C C . ARG A 1 173 ? -4.081 23.132 15.367 1.00 98.56 173 ARG A C 1
ATOM 1373 O O . ARG A 1 173 ? -4.403 24.306 15.529 1.00 98.56 173 ARG A O 1
ATOM 1380 N N . GLN A 1 174 ? -4.934 22.189 14.968 1.00 98.50 174 GLN A N 1
ATOM 1381 C CA . GLN A 1 174 ? -6.364 22.406 14.732 1.00 98.50 174 GLN A CA 1
ATOM 1382 C C . GLN A 1 174 ? -7.235 22.291 16.001 1.00 98.50 174 GLN A C 1
ATOM 1384 O O . GLN A 1 174 ? -8.424 22.592 15.935 1.00 98.50 174 GLN A O 1
ATOM 1389 N N . GLY A 1 175 ? -6.678 21.894 17.152 1.00 98.44 175 GLY A N 1
ATOM 1390 C CA . GLY A 1 175 ? -7.433 21.684 18.395 1.00 98.44 175 GLY A CA 1
ATOM 1391 C C . GLY A 1 175 ? -8.235 20.375 18.446 1.00 98.44 175 GLY A C 1
ATOM 1392 O O . GLY A 1 175 ? -9.163 20.261 19.243 1.00 98.44 175 GLY A O 1
ATOM 1393 N N . LEU A 1 176 ? -7.887 19.395 17.606 1.00 98.56 176 LEU A N 1
ATOM 1394 C CA . LEU A 1 176 ? -8.555 18.093 17.472 1.00 98.56 176 LEU A CA 1
ATOM 1395 C C . LEU A 1 176 ? -7.974 17.064 18.459 1.00 98.56 176 LEU A C 1
ATOM 1397 O O . LEU A 1 176 ? -7.230 16.151 18.091 1.00 98.56 176 LEU A O 1
ATOM 1401 N N . GLU A 1 177 ? -8.244 17.265 19.751 1.00 98.12 177 GLU A N 1
ATOM 1402 C CA . GLU A 1 177 ? -7.646 16.465 20.833 1.00 98.12 177 GLU A CA 1
ATOM 1403 C C . GLU A 1 177 ? -8.206 15.031 20.917 1.00 98.12 177 GLU A C 1
ATOM 1405 O O . GLU A 1 177 ? -7.470 14.101 21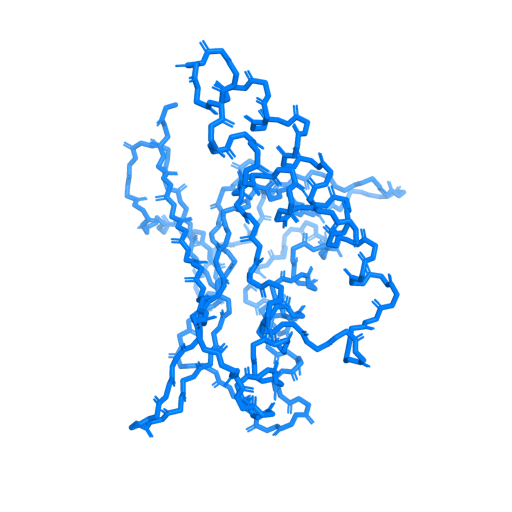.263 1.00 98.12 177 GLU A O 1
ATOM 1410 N N . GLU A 1 178 ? -9.481 14.817 20.572 1.00 98.56 178 GLU A N 1
ATOM 1411 C CA . GLU A 1 178 ? -10.083 13.476 20.544 1.00 98.56 178 GLU A CA 1
ATOM 1412 C C . GLU A 1 178 ? -9.440 12.614 19.451 1.00 98.56 178 GLU A C 1
ATOM 1414 O O . GLU A 1 178 ? -8.996 11.489 19.708 1.00 98.56 178 GLU A O 1
ATOM 1419 N N . GLU A 1 179 ? -9.317 13.177 18.251 1.00 98.56 179 GLU A N 1
ATOM 1420 C CA . GLU A 1 179 ? -8.697 12.561 17.084 1.00 98.56 179 GLU A CA 1
ATOM 1421 C C . GLU A 1 179 ? -7.209 12.330 17.318 1.00 98.56 179 GLU A C 1
ATOM 1423 O O . GLU A 1 179 ? -6.692 11.272 16.961 1.00 98.56 179 GLU A O 1
ATOM 1428 N N . TYR A 1 180 ? -6.514 13.270 17.967 1.00 98.44 180 TYR A N 1
ATOM 1429 C CA . TYR A 1 180 ? -5.125 13.069 18.370 1.00 98.44 180 TYR A CA 1
ATOM 1430 C C . TYR A 1 180 ? -4.999 11.885 19.337 1.00 98.44 180 TYR A C 1
ATOM 1432 O O . TYR A 1 180 ? -4.147 11.014 19.143 1.00 98.44 180 TYR A O 1
ATOM 1440 N N . GLY A 1 181 ? -5.879 11.793 20.339 1.00 98.44 181 GLY A N 1
ATOM 1441 C CA . GLY A 1 181 ? -5.929 10.652 21.250 1.00 98.44 181 GLY A CA 1
ATOM 1442 C C . GLY A 1 181 ? -6.214 9.330 20.528 1.00 98.44 181 GLY A C 1
ATOM 1443 O O . GLY A 1 181 ? -5.579 8.314 20.822 1.00 98.44 181 GLY A O 1
ATOM 1444 N N . TRP A 1 182 ? -7.139 9.332 19.565 1.00 98.06 182 TRP A N 1
ATOM 1445 C CA . TRP A 1 182 ? -7.425 8.175 18.715 1.00 98.06 182 TRP A CA 1
ATOM 1446 C C . TRP A 1 182 ? -6.224 7.781 17.849 1.00 98.06 182 TRP A C 1
ATOM 1448 O O . TRP A 1 182 ? -5.897 6.594 17.775 1.00 98.06 182 TRP A O 1
ATOM 1458 N N . LEU A 1 183 ? -5.533 8.757 17.253 1.00 98.38 183 LEU A N 1
ATOM 1459 C CA . LEU A 1 183 ? -4.349 8.550 16.423 1.00 98.38 183 LEU A CA 1
ATOM 1460 C C . LEU A 1 183 ? -3.252 7.838 17.212 1.00 98.38 183 LEU A C 1
ATOM 1462 O O . LEU A 1 183 ? -2.679 6.871 16.716 1.00 98.38 183 LEU A O 1
ATOM 1466 N N . GLN A 1 184 ? -2.981 8.285 18.444 1.00 98.00 184 GLN A N 1
ATOM 1467 C CA . GLN A 1 184 ? -1.968 7.667 19.303 1.00 98.00 184 GLN A CA 1
ATOM 1468 C C . GLN A 1 184 ? -2.276 6.183 19.529 1.00 98.00 184 GLN A C 1
ATOM 1470 O O . GLN A 1 184 ? -1.451 5.341 19.189 1.00 98.00 184 GLN A O 1
ATOM 1475 N N . ARG A 1 185 ? -3.495 5.857 19.985 1.00 97.38 185 ARG A N 1
ATOM 1476 C CA . ARG A 1 185 ? -3.919 4.466 20.241 1.00 97.38 185 ARG A CA 1
ATOM 1477 C C . ARG A 1 185 ? -3.899 3.596 18.980 1.00 97.38 185 ARG A C 1
ATOM 1479 O O . ARG A 1 185 ? -3.507 2.432 19.017 1.00 97.38 185 ARG A O 1
ATOM 1486 N N . SER A 1 186 ? -4.311 4.165 17.850 1.00 96.81 186 SER A N 1
ATOM 1487 C CA . SER A 1 186 ? -4.433 3.438 16.578 1.00 96.81 186 SER A CA 1
ATOM 1488 C C . SER A 1 186 ? -3.096 3.215 15.873 1.00 96.81 186 SER A C 1
ATOM 1490 O O . SER A 1 186 ? -3.039 2.456 14.911 1.00 96.81 186 SER A O 1
ATOM 1492 N N . THR A 1 187 ? -2.023 3.852 16.346 1.00 97.81 187 THR A N 1
ATOM 1493 C CA . THR A 1 187 ? -0.687 3.757 15.746 1.00 97.81 187 THR A CA 1
ATOM 1494 C C . THR A 1 187 ? 0.339 3.097 16.668 1.00 97.81 187 THR A C 1
ATOM 1496 O O . THR A 1 187 ? 1.496 2.970 16.280 1.00 97.81 187 THR A O 1
ATOM 1499 N N . GLU A 1 188 ? -0.019 2.659 17.875 1.00 93.94 188 GLU A N 1
ATOM 1500 C CA . GLU A 1 188 ? 0.935 1.933 18.727 1.00 93.94 188 GLU A CA 1
ATOM 1501 C C . GLU A 1 188 ? 1.558 0.730 17.979 1.00 93.94 188 GLU A C 1
ATOM 1503 O O . GLU A 1 188 ? 0.853 0.101 17.179 1.00 93.94 188 GLU A O 1
ATOM 1508 N N . PRO A 1 189 ? 2.854 0.427 18.211 1.00 90.94 189 PRO A N 1
ATOM 1509 C CA . PRO A 1 189 ? 3.524 -0.734 17.622 1.00 90.94 189 PRO A CA 1
ATOM 1510 C C . PRO A 1 189 ? 2.820 -2.076 17.882 1.00 90.94 189 PRO A C 1
ATOM 1512 O O . PRO A 1 189 ? 1.999 -2.172 18.829 1.00 90.94 189 PRO A O 1
#